Protein AF-A0A958K504-F1 (afdb_monomer_lite)

pLDDT: mean 79.76, std 13.97, range [41.78, 95.88]

Secondary structure (DSSP, 8-state):
-HHHHHHHHHHHHHHHHHHHHHHHHHHHHHHHHHHHHHHHHHHHHHHHHHHHHHHHHHHHHHHHHHHHHHHHHHTT-HHHHHHHHHTTTT-HHHHHHHHHHHHHH-GGGGG-HHHHHHHHHHHHHHHHHHHHHHHHHHHHHHHHHHHHSTTHHHHHHHHHHTTTS------HHHHHHHHHHHHHHHT--

Sequence (189 aa):
MELLLLAFGIVAFLSANCGLIYFSLLPLFYFLLVYFSILRLKHRIFGIHADIEVLYQQRRDAVSSSLKMLKKYLDHEHEVFSKLASLKSSSGSEFLAIIATVKDSYPELDSEGLLIETLNLLKKIELRLAASRRNLLAYRSRYLSRTSLFPNNLVVTICRALPLIPDIALSSQTLSQIQDSISARNEQE

Radius of gyration: 29.07 Å; chains: 1; bounding box: 52×38×101 Å

Foldseek 3Di:
DVVVVVVVVVVVVCVVCVVVVCVVVVVVVVLVVLVVVLVVLVVVLVVLVVVLVVLLVLLLVLLVVLLVVVCVVCVVPVPLSVVSVVCSNPDLPVNLVSVVVVCVVPVVCVVPPVSVVSNVVNVVSVVVSVVSVVVSVVSVVVSCVSCVDPPNVVSVVVCVVPCVDPPPCPPPDVVCVVVVVVVVVVVVD

Structure (mmCIF, N/CA/C/O backbone):
data_AF-A0A958K504-F1
#
_entry.id   AF-A0A958K504-F1
#
loop_
_atom_site.group_PDB
_atom_site.id
_atom_site.type_symbol
_atom_site.label_atom_id
_atom_site.label_alt_id
_atom_site.label_comp_id
_atom_site.label_asym_id
_atom_site.label_entity_id
_atom_site.label_seq_id
_atom_site.pdbx_PDB_ins_code
_atom_site.Cartn_x
_atom_site.Cartn_y
_atom_site.Cartn_z
_atom_site.occupancy
_atom_site.B_iso_or_equiv
_atom_site.auth_seq_id
_atom_site.auth_comp_id
_atom_site.auth_asym_id
_atom_site.auth_atom_id
_atom_site.pdbx_PDB_model_num
ATOM 1 N N . MET A 1 1 ? 18.291 17.823 -66.710 1.00 74.56 1 MET A N 1
ATOM 2 C CA . MET A 1 1 ? 19.221 16.673 -66.637 1.00 74.56 1 MET A CA 1
ATOM 3 C C . MET A 1 1 ? 20.019 16.685 -65.337 1.00 74.56 1 MET A C 1
ATOM 5 O O . MET A 1 1 ? 19.905 15.724 -64.591 1.00 74.56 1 MET A O 1
ATOM 9 N N . GLU A 1 2 ? 20.726 17.766 -64.989 1.00 80.69 2 GLU A N 1
ATOM 10 C CA . GLU A 1 2 ? 21.544 17.821 -63.755 1.00 80.69 2 GLU A CA 1
ATOM 11 C C . GLU A 1 2 ? 20.755 17.666 -62.444 1.00 80.69 2 GLU A C 1
ATOM 13 O O . GLU A 1 2 ? 21.177 16.938 -61.550 1.00 80.69 2 GLU A O 1
ATOM 18 N N . LEU A 1 3 ? 19.557 18.255 -62.355 1.00 80.00 3 LEU A N 1
ATOM 19 C CA . LEU A 1 3 ? 18.696 18.132 -61.170 1.00 80.00 3 LEU A CA 1
ATOM 20 C C . LEU A 1 3 ? 18.223 16.682 -60.921 1.00 80.00 3 LEU A C 1
ATOM 22 O O . LEU A 1 3 ? 18.030 16.267 -59.783 1.00 80.00 3 LEU A O 1
ATOM 26 N N . LEU A 1 4 ? 18.079 15.899 -61.996 1.00 80.19 4 LEU A N 1
ATOM 27 C CA . LEU A 1 4 ? 17.661 14.494 -61.960 1.00 80.19 4 LEU A CA 1
ATOM 28 C C . LEU A 1 4 ? 18.819 13.578 -61.526 1.00 80.19 4 LEU A C 1
ATOM 30 O O . LEU A 1 4 ? 18.609 12.639 -60.761 1.00 80.19 4 LEU A O 1
ATOM 34 N N . LEU A 1 5 ? 20.047 13.893 -61.955 1.00 79.25 5 LEU A N 1
ATOM 35 C CA . LEU A 1 5 ? 21.260 13.190 -61.524 1.00 79.25 5 LEU A CA 1
ATOM 36 C C . LEU A 1 5 ? 21.572 13.439 -60.042 1.00 79.25 5 LEU A C 1
ATOM 38 O O . LEU A 1 5 ? 21.901 12.493 -59.327 1.00 79.25 5 LEU A O 1
ATOM 42 N N . LEU A 1 6 ? 21.393 14.673 -59.557 1.00 82.12 6 LEU A N 1
ATOM 43 C CA . LEU A 1 6 ? 21.513 14.982 -58.128 1.00 82.12 6 LEU A CA 1
ATOM 44 C C . LEU A 1 6 ? 20.475 14.223 -57.291 1.00 82.12 6 LEU A C 1
ATOM 46 O O . LEU A 1 6 ? 20.826 13.635 -56.269 1.00 82.12 6 LEU A O 1
ATOM 50 N N . ALA A 1 7 ? 19.218 14.177 -57.742 1.00 80.19 7 ALA A N 1
ATOM 51 C CA . ALA A 1 7 ? 18.165 13.435 -57.053 1.00 80.19 7 ALA A CA 1
ATOM 52 C C . ALA A 1 7 ? 18.470 11.926 -56.975 1.00 80.19 7 ALA A C 1
ATOM 54 O O . ALA A 1 7 ? 18.325 11.325 -55.911 1.00 80.19 7 ALA A O 1
ATOM 55 N N . PHE A 1 8 ? 18.956 11.321 -58.064 1.00 85.06 8 PHE A N 1
ATOM 56 C CA . PHE A 1 8 ? 19.342 9.907 -58.084 1.00 85.06 8 PHE A CA 1
ATOM 57 C C . PHE A 1 8 ? 20.535 9.617 -57.159 1.00 85.06 8 PHE A C 1
ATOM 59 O O . PHE A 1 8 ? 20.521 8.629 -56.424 1.00 85.06 8 PHE A O 1
ATOM 66 N N . GLY A 1 9 ? 21.529 10.512 -57.127 1.00 80.31 9 GLY A N 1
ATOM 67 C CA . GLY A 1 9 ? 22.678 10.412 -56.223 1.00 80.31 9 GLY A CA 1
ATOM 68 C C . GLY A 1 9 ? 22.290 10.466 -54.742 1.00 80.31 9 GLY A C 1
ATOM 69 O O . GLY A 1 9 ? 22.780 9.662 -53.951 1.00 80.31 9 GLY A O 1
ATOM 70 N N . ILE A 1 10 ? 21.360 11.352 -54.365 1.00 80.25 10 ILE A N 1
ATOM 71 C CA . ILE A 1 10 ? 20.857 11.464 -52.984 1.00 80.25 10 ILE A CA 1
ATOM 72 C C . ILE A 1 10 ? 20.071 10.211 -52.581 1.00 80.25 10 ILE A C 1
ATOM 74 O O . ILE A 1 10 ? 20.259 9.701 -51.479 1.00 80.25 10 ILE A O 1
ATOM 78 N N . VAL A 1 11 ? 19.222 9.682 -53.469 1.00 80.94 11 VAL A N 1
ATOM 79 C CA . VAL A 1 11 ? 18.445 8.456 -53.208 1.00 80.94 11 VAL A CA 1
ATOM 80 C C . VAL A 1 11 ? 19.362 7.240 -53.054 1.00 80.94 11 VAL A C 1
ATOM 82 O O . VAL A 1 11 ? 19.200 6.470 -52.105 1.00 80.94 11 VAL A O 1
ATOM 85 N N . ALA A 1 12 ? 20.366 7.095 -53.923 1.00 77.25 12 ALA A N 1
ATOM 86 C CA . ALA A 1 12 ? 21.360 6.029 -53.820 1.00 77.25 12 ALA A CA 1
ATOM 87 C C . ALA A 1 12 ? 22.154 6.128 -52.506 1.00 77.25 12 ALA A C 1
ATOM 89 O O . ALA A 1 12 ? 22.299 5.132 -51.795 1.00 77.25 12 ALA A O 1
ATOM 90 N N . PHE A 1 13 ? 22.577 7.337 -52.124 1.00 75.56 13 PHE A N 1
ATOM 91 C CA . PHE A 1 13 ? 23.293 7.584 -50.873 1.00 75.56 13 PHE A CA 1
ATOM 92 C C . PHE A 1 13 ? 22.434 7.330 -49.625 1.00 75.56 13 PHE A C 1
ATOM 94 O O . PHE A 1 13 ? 22.923 6.737 -48.661 1.00 75.56 13 PHE A O 1
ATOM 101 N N . LEU A 1 14 ? 21.152 7.719 -49.631 1.00 71.62 14 LEU A N 1
ATOM 102 C CA . LEU A 1 14 ? 20.229 7.388 -48.542 1.00 71.62 14 LEU A CA 1
ATOM 103 C C . LEU A 1 14 ? 20.075 5.871 -48.413 1.00 71.62 14 LEU A C 1
ATOM 105 O O . LEU A 1 14 ? 20.271 5.342 -47.323 1.00 71.62 14 LEU A O 1
ATOM 109 N N . SER A 1 15 ? 19.796 5.170 -49.518 1.00 77.44 15 SER A N 1
ATOM 110 C CA . SER A 1 15 ? 19.574 3.717 -49.514 1.00 77.44 15 SER A CA 1
ATOM 111 C C . SER A 1 15 ? 20.792 2.919 -49.029 1.00 77.44 15 SER A C 1
ATOM 113 O O . SER A 1 15 ? 20.632 1.949 -48.290 1.00 77.44 15 SER A O 1
ATOM 115 N N . ALA A 1 16 ? 22.008 3.371 -49.358 1.00 80.62 16 ALA A N 1
ATOM 116 C CA . ALA A 1 16 ? 23.255 2.749 -48.915 1.00 80.62 16 ALA A CA 1
ATOM 117 C C . ALA A 1 16 ? 23.495 2.906 -47.401 1.00 80.62 16 ALA A C 1
ATOM 119 O O . ALA A 1 16 ? 24.060 2.017 -46.766 1.00 80.62 16 ALA A O 1
ATOM 120 N N . ASN A 1 17 ? 23.036 4.013 -46.807 1.00 82.88 17 ASN A N 1
ATOM 121 C CA . ASN A 1 17 ? 23.240 4.326 -45.390 1.00 82.88 17 ASN A CA 1
ATOM 122 C C . ASN A 1 17 ? 22.037 3.985 -44.494 1.00 82.88 17 ASN A C 1
ATOM 124 O O . ASN A 1 17 ? 22.162 4.022 -43.267 1.00 82.88 17 ASN A O 1
ATOM 128 N N . CYS A 1 18 ? 20.891 3.601 -45.068 1.00 83.19 18 CYS A N 1
ATOM 129 C CA . CYS A 1 18 ? 19.702 3.172 -44.323 1.00 83.19 18 CYS A CA 1
ATOM 130 C C . CYS A 1 18 ? 20.017 2.078 -43.287 1.00 83.19 18 CYS A C 1
ATOM 132 O O . CYS A 1 18 ? 19.466 2.106 -42.187 1.00 83.19 18 CYS A O 1
ATOM 134 N N . GLY A 1 19 ? 20.939 1.159 -43.599 1.00 82.19 19 GLY A N 1
ATOM 135 C CA . GLY A 1 19 ? 21.370 0.105 -42.676 1.00 82.19 19 GLY A CA 1
ATOM 136 C C . GLY A 1 19 ? 22.073 0.634 -41.418 1.00 82.19 19 GLY A C 1
ATOM 137 O O . GLY A 1 19 ? 21.761 0.194 -40.314 1.00 82.19 19 GLY A O 1
ATOM 138 N N . LEU A 1 20 ? 22.967 1.622 -41.559 1.00 83.69 20 LEU A N 1
ATOM 139 C CA . LEU A 1 20 ? 23.685 2.237 -40.432 1.00 83.69 20 LEU A CA 1
ATOM 140 C C . LEU A 1 20 ? 22.758 3.086 -39.559 1.00 83.69 20 LEU A C 1
ATOM 142 O O . LEU A 1 20 ? 22.843 3.044 -38.331 1.00 83.69 20 LEU A O 1
ATOM 146 N N . ILE A 1 21 ? 21.840 3.820 -40.192 1.00 84.50 21 ILE A N 1
ATOM 147 C CA . ILE A 1 21 ? 20.827 4.610 -39.487 1.00 84.50 21 ILE A CA 1
ATOM 148 C C . ILE A 1 21 ? 19.955 3.679 -38.642 1.00 84.50 21 ILE A C 1
ATOM 150 O O . ILE A 1 21 ? 19.784 3.920 -37.450 1.00 84.50 21 ILE A O 1
ATOM 154 N N . TYR A 1 22 ? 19.468 2.577 -39.219 1.00 86.25 22 TYR A N 1
ATOM 155 C CA . TYR A 1 22 ? 18.653 1.599 -38.500 1.00 86.25 22 TYR A CA 1
ATOM 156 C C . TYR A 1 22 ? 19.416 0.939 -37.342 1.00 86.25 22 TYR A C 1
ATOM 158 O O . TYR A 1 22 ? 18.880 0.827 -36.239 1.00 86.25 22 TYR A O 1
ATOM 166 N N . PHE A 1 23 ? 20.683 0.573 -37.557 1.00 88.31 23 PHE A N 1
ATOM 167 C CA . PHE A 1 23 ? 21.535 -0.034 -36.531 1.00 88.31 23 PHE A CA 1
ATOM 168 C C . PHE A 1 23 ? 21.744 0.876 -35.308 1.00 88.31 23 PHE A C 1
ATOM 170 O O . PHE A 1 23 ? 21.781 0.388 -34.182 1.00 88.31 23 PHE A O 1
ATOM 177 N N . SER A 1 24 ? 21.826 2.195 -35.512 1.00 85.94 24 SER A N 1
ATOM 178 C CA . SER A 1 24 ? 21.955 3.181 -34.429 1.00 85.94 24 SER A CA 1
ATOM 179 C C . SER A 1 24 ? 20.613 3.528 -33.764 1.00 85.94 24 SER A C 1
ATOM 181 O O . SER A 1 24 ? 20.524 3.645 -32.540 1.00 85.94 24 SER A O 1
ATOM 183 N N . LEU A 1 25 ? 19.535 3.653 -34.545 1.00 89.06 25 LEU A N 1
ATOM 184 C CA . LEU A 1 25 ? 18.228 4.087 -34.035 1.00 89.06 25 LEU A CA 1
ATOM 185 C C . LEU A 1 25 ? 17.502 2.990 -33.242 1.00 89.06 25 LEU A C 1
ATOM 187 O O . LEU A 1 25 ? 16.792 3.284 -32.281 1.00 89.06 25 LEU A O 1
ATOM 191 N N . LEU A 1 26 ? 17.687 1.724 -33.623 1.00 89.75 26 LEU A N 1
ATOM 192 C CA . LEU A 1 26 ? 17.040 0.571 -32.998 1.00 89.75 26 LEU A CA 1
ATOM 193 C C . LEU A 1 26 ? 17.353 0.408 -31.494 1.00 89.75 26 LEU A C 1
ATOM 195 O O . LEU A 1 26 ? 16.400 0.290 -30.717 1.00 89.75 26 LEU A O 1
ATOM 199 N N . PRO A 1 27 ? 18.619 0.438 -31.027 1.00 88.88 27 PRO A N 1
ATOM 200 C CA . PRO A 1 27 ? 18.922 0.344 -29.598 1.00 88.88 27 PRO A CA 1
ATOM 201 C C . PRO A 1 27 ? 18.426 1.564 -28.814 1.00 88.88 27 PRO A C 1
ATOM 203 O O . PRO A 1 27 ? 17.953 1.409 -27.688 1.00 88.88 27 PRO A O 1
ATOM 206 N N . LEU A 1 28 ? 18.464 2.762 -29.409 1.00 89.12 28 LEU A N 1
ATOM 207 C CA . LEU A 1 28 ? 17.938 3.978 -28.783 1.00 89.12 28 LEU A CA 1
ATOM 208 C C . LEU A 1 28 ? 16.416 3.895 -28.593 1.00 89.12 28 LEU A C 1
ATOM 210 O O . LEU A 1 28 ? 15.894 4.202 -27.520 1.00 89.12 28 LEU A O 1
ATOM 214 N N . PHE A 1 29 ? 15.700 3.427 -29.616 1.00 91.75 29 PHE A N 1
ATOM 215 C CA . PHE A 1 29 ? 14.259 3.214 -29.543 1.00 91.75 29 PHE A CA 1
ATOM 216 C C . PHE A 1 29 ? 13.900 2.138 -28.508 1.00 91.75 29 PHE A C 1
ATOM 218 O O . PHE A 1 29 ? 13.009 2.342 -27.682 1.00 91.75 29 PHE A O 1
ATOM 225 N N . TYR A 1 30 ? 14.641 1.025 -28.486 1.00 90.19 30 TYR A N 1
ATOM 226 C CA . TYR A 1 30 ? 14.488 -0.019 -27.472 1.00 90.19 30 TYR A CA 1
ATOM 227 C C . TYR A 1 30 ? 14.677 0.527 -26.047 1.00 90.19 30 TYR A C 1
ATOM 229 O O . TYR A 1 30 ? 13.852 0.272 -25.164 1.00 90.19 30 TYR A O 1
ATOM 237 N N . PHE A 1 31 ? 15.727 1.324 -25.830 1.00 89.44 31 PHE A N 1
ATOM 238 C CA . PHE A 1 31 ? 16.024 1.954 -24.545 1.00 89.44 31 PHE A CA 1
ATOM 239 C C . PHE A 1 31 ? 14.857 2.820 -24.052 1.00 89.44 31 PHE A C 1
ATOM 241 O O . PHE A 1 31 ? 14.420 2.669 -22.909 1.00 89.44 31 PHE A O 1
ATOM 248 N N . LEU A 1 32 ? 14.292 3.666 -24.923 1.00 89.56 32 LEU A N 1
ATOM 249 C CA . LEU A 1 32 ? 13.134 4.503 -24.593 1.00 89.56 32 LEU A CA 1
ATOM 250 C C . LEU A 1 32 ? 11.923 3.660 -24.173 1.00 89.56 32 LEU A C 1
ATOM 252 O O . LEU A 1 32 ? 11.301 3.941 -23.146 1.00 89.56 32 LEU A O 1
ATOM 256 N N . LEU A 1 33 ? 11.603 2.594 -24.915 1.00 90.50 33 LEU A N 1
ATOM 257 C CA . LEU A 1 33 ? 10.472 1.718 -24.591 1.00 90.50 33 LEU A CA 1
ATOM 258 C C . LEU A 1 33 ? 10.610 1.074 -23.205 1.00 90.50 33 LEU A C 1
ATOM 260 O O . LEU A 1 33 ? 9.646 1.039 -22.428 1.00 90.50 33 LEU A O 1
ATOM 264 N N . VAL A 1 34 ? 11.804 0.575 -22.880 1.00 88.69 34 VAL A N 1
ATOM 265 C CA . VAL A 1 34 ? 12.089 -0.034 -21.576 1.00 88.69 34 VAL A CA 1
ATOM 266 C C . VAL A 1 34 ? 12.036 1.016 -20.467 1.00 88.69 34 VAL A C 1
ATOM 268 O O . VAL A 1 34 ? 11.367 0.781 -19.457 1.00 88.69 34 VAL A O 1
ATOM 271 N N . TYR A 1 35 ? 12.635 2.191 -20.678 1.00 86.94 35 TYR A N 1
ATOM 272 C CA . TYR A 1 35 ? 12.604 3.307 -19.731 1.00 86.94 35 TYR A CA 1
ATOM 273 C C . TYR A 1 35 ? 11.169 3.722 -19.382 1.00 86.94 35 TYR A C 1
ATOM 275 O O . TYR A 1 35 ? 10.774 3.683 -18.213 1.00 86.94 35 TYR A O 1
ATOM 283 N N . PHE A 1 36 ? 10.338 4.017 -20.389 1.00 88.75 36 PHE A N 1
ATOM 284 C CA . PHE A 1 36 ? 8.932 4.371 -20.171 1.00 88.75 36 PHE A CA 1
ATOM 285 C C . PHE A 1 36 ? 8.141 3.235 -19.518 1.00 88.75 36 PHE A C 1
ATOM 287 O O . PHE A 1 36 ? 7.210 3.475 -18.746 1.00 88.75 36 PHE A O 1
ATOM 294 N N . SER A 1 37 ? 8.477 1.976 -19.806 1.00 89.00 37 SER A N 1
ATOM 295 C CA . SER A 1 37 ? 7.836 0.847 -19.139 1.00 89.00 37 SER A CA 1
ATOM 296 C C . SER A 1 37 ? 8.168 0.793 -17.648 1.00 89.00 37 SER A C 1
ATOM 298 O O . SER A 1 37 ? 7.259 0.603 -16.843 1.00 89.00 37 SER A O 1
ATOM 300 N N . ILE A 1 38 ? 9.437 0.951 -17.271 1.00 86.50 38 ILE A N 1
ATOM 301 C CA . ILE A 1 38 ? 9.876 0.922 -15.868 1.00 86.50 38 ILE A CA 1
ATOM 302 C C . ILE A 1 38 ? 9.291 2.118 -15.110 1.00 86.50 38 ILE A C 1
ATOM 304 O O . ILE A 1 38 ? 8.768 1.951 -14.005 1.00 86.50 38 ILE A O 1
ATOM 308 N N . LEU A 1 39 ? 9.290 3.302 -15.731 1.00 87.19 39 LEU A N 1
ATOM 309 C CA . LEU A 1 39 ? 8.721 4.520 -15.157 1.00 87.19 39 LEU A CA 1
ATOM 310 C C . LEU A 1 39 ? 7.227 4.363 -14.829 1.00 87.19 39 LEU A C 1
ATOM 312 O O . LEU A 1 39 ? 6.789 4.751 -13.746 1.00 87.19 39 LEU A O 1
ATOM 316 N N . ARG A 1 40 ? 6.452 3.719 -15.712 1.00 88.12 40 ARG A N 1
ATOM 317 C CA . ARG A 1 40 ? 5.029 3.418 -15.468 1.00 88.12 40 ARG A CA 1
ATOM 318 C C . ARG A 1 40 ? 4.815 2.496 -14.267 1.00 88.12 40 ARG A C 1
ATOM 320 O O . ARG A 1 40 ? 3.914 2.742 -13.467 1.00 88.12 40 ARG A O 1
ATOM 327 N N . LEU A 1 41 ? 5.628 1.444 -14.126 1.00 86.88 41 LEU A N 1
ATOM 328 C CA . LEU A 1 41 ? 5.540 0.530 -12.978 1.00 86.88 41 LEU A CA 1
ATOM 329 C C . LEU A 1 41 ? 5.861 1.260 -11.672 1.00 86.88 41 LEU A C 1
ATOM 331 O O . LEU A 1 41 ? 5.142 1.118 -10.686 1.00 86.88 41 LEU A O 1
ATOM 335 N N . LYS A 1 42 ? 6.904 2.085 -11.694 1.00 85.31 42 LYS A N 1
ATOM 336 C CA . LYS A 1 42 ? 7.329 2.907 -10.565 1.00 85.31 42 LYS A CA 1
ATOM 337 C C . LYS A 1 42 ? 6.255 3.893 -10.111 1.00 85.31 42 LYS A C 1
ATOM 339 O O . LYS A 1 42 ? 5.934 3.937 -8.927 1.00 85.31 42 LYS A O 1
ATOM 344 N N . HIS A 1 43 ? 5.667 4.640 -11.042 1.00 85.12 43 HIS A N 1
ATOM 345 C CA . HIS A 1 43 ? 4.587 5.571 -10.722 1.00 85.12 43 HIS A CA 1
ATOM 346 C C . HIS A 1 43 ? 3.388 4.848 -10.094 1.00 85.12 43 HIS A C 1
ATOM 348 O O . HIS A 1 43 ? 2.801 5.320 -9.125 1.00 85.12 43 HIS A O 1
ATOM 354 N N . ARG A 1 44 ? 3.070 3.646 -10.585 1.00 87.06 44 ARG A N 1
ATOM 355 C CA . ARG A 1 44 ? 1.991 2.835 -10.025 1.00 87.06 44 ARG A CA 1
ATOM 356 C C . ARG A 1 44 ? 2.275 2.343 -8.605 1.00 87.06 44 ARG A C 1
ATOM 358 O O . ARG A 1 44 ? 1.368 2.356 -7.783 1.00 87.06 44 ARG A O 1
ATOM 365 N N . ILE A 1 45 ? 3.510 1.936 -8.309 1.00 83.94 45 ILE A N 1
ATOM 366 C CA . ILE A 1 45 ? 3.924 1.571 -6.944 1.00 83.94 45 ILE A CA 1
ATOM 367 C C . ILE A 1 45 ? 3.760 2.766 -5.997 1.00 83.94 45 ILE A C 1
ATOM 369 O O . ILE A 1 45 ? 3.233 2.597 -4.901 1.00 83.94 45 ILE A O 1
ATOM 373 N N . PHE A 1 46 ? 4.154 3.966 -6.433 1.00 82.56 46 PHE A N 1
ATOM 374 C CA . PHE A 1 46 ? 3.985 5.191 -5.648 1.00 82.56 46 PHE A CA 1
ATOM 375 C C . PHE A 1 46 ? 2.508 5.511 -5.378 1.00 82.56 46 PHE A C 1
ATOM 377 O O . PHE A 1 46 ? 2.147 5.778 -4.236 1.00 82.56 46 PHE A O 1
ATOM 384 N N . GLY A 1 47 ? 1.648 5.405 -6.397 1.00 81.12 47 GLY A N 1
ATOM 385 C CA . GLY A 1 47 ? 0.202 5.589 -6.233 1.00 81.12 47 GLY A CA 1
ATOM 386 C C . GLY A 1 47 ? -0.399 4.629 -5.202 1.00 81.12 47 GLY A C 1
ATOM 387 O O . GLY A 1 47 ? -1.070 5.067 -4.276 1.00 81.12 47 GLY A O 1
ATOM 388 N N . ILE A 1 48 ? -0.063 3.335 -5.282 1.00 82.88 48 ILE A N 1
ATOM 389 C CA . ILE A 1 48 ? -0.543 2.332 -4.313 1.00 82.88 48 ILE A CA 1
ATOM 390 C C . ILE A 1 48 ? -0.031 2.632 -2.895 1.00 82.88 48 ILE A C 1
ATOM 392 O O . ILE A 1 48 ? -0.753 2.425 -1.923 1.00 82.88 48 ILE A O 1
ATOM 396 N N . HIS A 1 49 ? 1.206 3.114 -2.752 1.00 80.94 49 HIS A N 1
ATOM 397 C CA . HIS A 1 49 ? 1.735 3.530 -1.452 1.00 80.94 49 HIS A CA 1
ATOM 398 C C . HIS A 1 49 ? 0.956 4.704 -0.852 1.00 80.94 49 HIS A C 1
ATOM 400 O O . HIS A 1 49 ? 0.646 4.670 0.338 1.00 80.94 49 HIS A O 1
ATOM 406 N N . ALA A 1 50 ? 0.615 5.709 -1.661 1.00 82.12 50 ALA A N 1
ATOM 407 C CA . ALA A 1 50 ? -0.211 6.829 -1.220 1.00 82.12 50 ALA A CA 1
ATOM 408 C C . ALA A 1 50 ? -1.616 6.361 -0.800 1.00 82.12 50 ALA A C 1
ATOM 410 O O . ALA A 1 50 ? -2.100 6.755 0.260 1.00 82.12 50 ALA A O 1
ATOM 411 N N . ASP A 1 51 ? -2.227 5.448 -1.563 1.00 84.12 51 ASP A N 1
ATOM 412 C CA . ASP A 1 51 ? -3.522 4.849 -1.213 1.00 84.12 51 ASP A CA 1
ATOM 413 C C . ASP A 1 51 ? -3.467 4.114 0.138 1.00 84.12 51 ASP A C 1
ATOM 415 O O . ASP A 1 51 ? -4.392 4.205 0.947 1.00 84.12 51 ASP A O 1
ATOM 419 N N . ILE A 1 52 ? -2.374 3.391 0.409 1.00 83.75 52 ILE A N 1
ATOM 420 C CA . ILE A 1 52 ? -2.158 2.698 1.687 1.00 83.75 52 ILE A CA 1
ATOM 421 C C . ILE A 1 52 ? -2.074 3.693 2.854 1.00 83.75 52 ILE A C 1
ATOM 423 O O . ILE A 1 52 ? -2.645 3.417 3.909 1.00 83.75 52 ILE A O 1
ATOM 427 N N . GLU A 1 53 ? -1.417 4.844 2.683 1.00 85.94 53 GLU A N 1
ATOM 428 C CA . GLU A 1 53 ? -1.335 5.854 3.748 1.00 85.94 53 GLU A CA 1
ATOM 429 C C . GLU A 1 53 ? -2.711 6.439 4.083 1.00 85.94 53 GLU A C 1
ATOM 431 O O . GLU A 1 53 ? -3.077 6.544 5.256 1.00 85.94 53 GLU A O 1
ATOM 436 N N . VAL A 1 54 ? -3.526 6.720 3.063 1.00 88.06 54 VAL A N 1
ATOM 437 C CA . VAL A 1 54 ? -4.914 7.162 3.261 1.00 88.06 54 VAL A CA 1
ATOM 438 C C . VAL A 1 54 ? -5.718 6.108 4.031 1.00 88.06 54 VAL A C 1
ATOM 440 O O . VAL A 1 54 ? -6.449 6.449 4.961 1.00 88.06 54 VAL A O 1
ATOM 443 N N . LEU A 1 55 ? -5.556 4.820 3.705 1.00 89.56 55 LEU A N 1
ATOM 444 C CA . LEU A 1 55 ? -6.218 3.730 4.430 1.00 89.56 55 LEU A CA 1
ATOM 445 C C . LEU A 1 55 ? -5.759 3.639 5.892 1.00 89.56 55 LEU A C 1
ATOM 447 O O . LEU A 1 55 ? -6.589 3.404 6.771 1.00 89.56 55 LEU A O 1
ATOM 451 N N . TYR A 1 56 ? -4.472 3.853 6.185 1.00 89.06 56 TYR A N 1
ATOM 452 C CA . TYR A 1 56 ? -3.999 3.910 7.570 1.00 89.06 56 TYR A CA 1
ATOM 453 C C . TYR A 1 56 ? -4.594 5.088 8.336 1.00 89.06 56 TYR A C 1
ATOM 455 O O . TYR A 1 56 ? -4.955 4.923 9.502 1.00 89.06 56 TYR A O 1
ATOM 463 N N . GLN A 1 57 ? -4.734 6.253 7.703 1.00 90.75 57 GLN A N 1
ATOM 464 C CA . GLN A 1 57 ? -5.390 7.402 8.319 1.00 90.75 57 GLN A CA 1
ATOM 465 C C . GLN A 1 57 ? -6.860 7.104 8.634 1.00 90.75 57 GLN A C 1
ATOM 467 O O . GLN A 1 57 ? -7.266 7.209 9.789 1.00 90.75 57 GLN A O 1
ATOM 472 N N . GLN A 1 58 ? -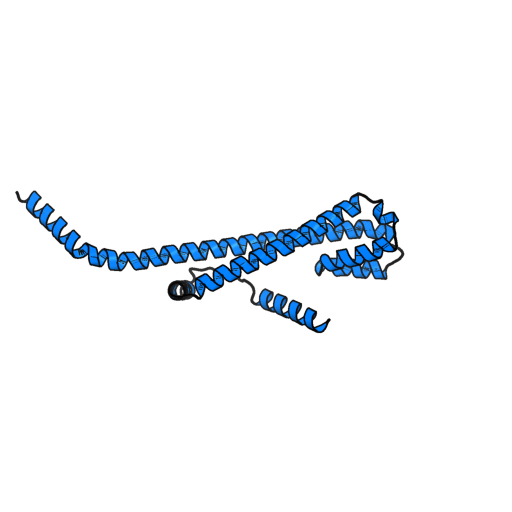7.616 6.599 7.655 1.00 92.38 58 GLN A N 1
ATOM 473 C CA . GLN A 1 58 ? -9.014 6.195 7.843 1.00 92.38 58 GLN A CA 1
ATOM 474 C C . GLN A 1 58 ? -9.173 5.132 8.937 1.00 92.38 58 GLN A C 1
ATOM 476 O O . GLN A 1 58 ? -10.117 5.186 9.724 1.00 92.38 58 GLN A O 1
ATOM 481 N N . ARG A 1 59 ? -8.234 4.180 9.028 1.00 93.00 59 ARG A N 1
ATOM 482 C CA . ARG A 1 59 ? -8.203 3.175 10.097 1.00 93.00 59 ARG A CA 1
ATOM 483 C C . ARG A 1 59 ? -8.058 3.824 11.472 1.00 93.00 59 ARG A C 1
ATOM 485 O O . ARG A 1 59 ? -8.822 3.495 12.375 1.00 93.00 59 ARG A O 1
ATOM 492 N N . ARG A 1 60 ? -7.093 4.737 11.639 1.00 91.38 60 ARG A N 1
ATOM 493 C CA . ARG A 1 60 ? -6.865 5.450 12.911 1.00 91.38 60 ARG A CA 1
ATOM 494 C C . ARG A 1 60 ? -8.115 6.222 13.344 1.00 91.38 60 ARG A C 1
ATOM 496 O O . ARG A 1 60 ? -8.466 6.191 14.524 1.00 91.38 60 ARG A O 1
ATOM 503 N N . ASP A 1 61 ? -8.810 6.845 12.396 1.00 92.25 61 ASP A N 1
ATOM 504 C CA . ASP A 1 61 ? -10.036 7.607 12.650 1.00 92.25 61 ASP A CA 1
ATO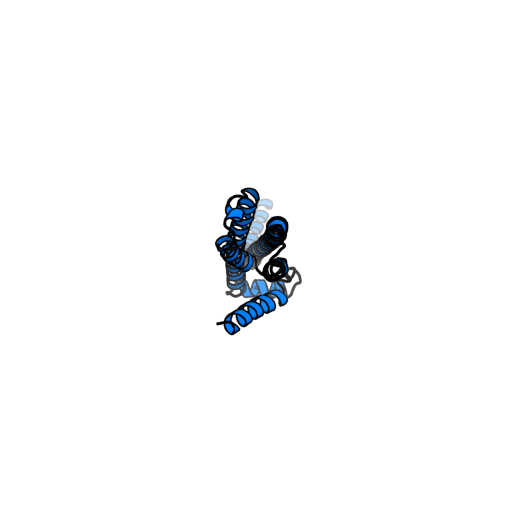M 505 C C . ASP A 1 61 ? -11.219 6.692 13.025 1.00 92.25 61 ASP A C 1
ATOM 507 O O . ASP A 1 61 ? -11.935 6.955 13.999 1.00 92.25 61 ASP A O 1
ATOM 511 N N . ALA A 1 62 ? -11.390 5.568 12.320 1.00 91.81 62 ALA A N 1
ATOM 512 C CA . ALA A 1 62 ? -12.413 4.561 12.614 1.00 91.81 62 ALA A CA 1
ATOM 513 C C . ALA A 1 62 ? -12.195 3.881 13.981 1.00 91.81 62 ALA A C 1
ATOM 515 O O . ALA A 1 62 ? -13.139 3.685 14.748 1.00 91.81 62 ALA A O 1
ATOM 516 N N . VAL A 1 63 ? -10.944 3.573 14.337 1.00 91.62 63 VAL A N 1
ATOM 517 C CA . VAL A 1 63 ? -10.605 3.043 15.667 1.00 91.62 63 VAL A CA 1
ATOM 518 C C . VAL A 1 63 ? -10.859 4.099 16.741 1.00 91.62 63 VAL A C 1
ATOM 520 O O . VAL A 1 63 ? -11.479 3.811 17.762 1.00 91.62 63 VAL A O 1
ATOM 523 N N . SER A 1 64 ? -10.449 5.350 16.509 1.00 90.81 64 SER A N 1
ATOM 524 C CA . SER A 1 64 ? -10.653 6.417 17.491 1.00 90.81 64 SER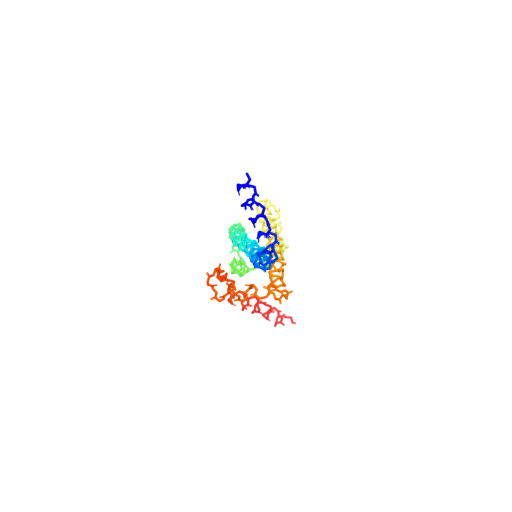 A CA 1
ATOM 525 C C . SER A 1 64 ? -12.126 6.753 17.723 1.00 90.81 64 SER A C 1
ATOM 527 O O . SER A 1 64 ? -12.470 7.149 18.835 1.00 90.81 64 SER A O 1
ATOM 529 N N . SER A 1 65 ? -12.978 6.658 16.702 1.00 91.44 65 SER A N 1
ATOM 530 C CA . SER A 1 65 ? -14.428 6.846 16.847 1.00 91.44 65 SER A CA 1
ATOM 531 C C . SER A 1 65 ? -15.069 5.676 17.593 1.00 91.44 65 SER A C 1
ATOM 533 O O . SER A 1 65 ? -15.822 5.910 18.534 1.00 91.44 65 SER A O 1
ATOM 535 N N . SER A 1 66 ? -14.682 4.439 17.267 1.00 89.88 66 SER A N 1
ATOM 536 C CA . SER A 1 66 ? -15.139 3.232 17.974 1.00 89.88 66 SER A CA 1
ATOM 537 C C . SER A 1 66 ? -14.758 3.257 19.461 1.00 89.88 66 SER A C 1
ATOM 539 O O . SER A 1 66 ? -15.599 2.998 20.314 1.00 89.88 66 SER A O 1
ATOM 541 N N . LEU A 1 67 ? -13.532 3.677 19.800 1.00 90.38 67 LEU A N 1
ATOM 542 C CA . LEU A 1 67 ? -13.082 3.831 21.191 1.00 90.38 67 LEU A CA 1
ATOM 543 C C . LEU A 1 67 ? -13.898 4.861 21.985 1.00 90.38 67 LEU A C 1
ATOM 545 O O . LEU A 1 67 ? -14.166 4.650 23.163 1.00 90.38 67 LEU A O 1
ATOM 549 N N . LYS A 1 68 ? -14.300 5.978 21.363 1.00 88.94 68 LYS A N 1
ATOM 550 C CA . LYS A 1 68 ? -15.134 6.992 22.035 1.00 88.94 68 LYS A CA 1
ATOM 551 C C . LYS A 1 68 ? -16.504 6.434 22.418 1.00 88.94 68 LYS A C 1
ATOM 553 O O . LYS A 1 68 ? -16.995 6.769 23.489 1.00 88.94 68 LYS A O 1
ATOM 558 N N . MET A 1 69 ? -17.089 5.596 21.562 1.00 88.06 69 MET A N 1
ATOM 559 C CA . MET A 1 69 ? -18.366 4.930 21.835 1.00 88.06 69 MET A CA 1
ATOM 560 C C . MET A 1 69 ? -18.208 3.850 22.905 1.00 88.06 69 MET A C 1
ATOM 562 O O . MET A 1 69 ? -18.948 3.851 23.883 1.00 88.06 69 MET A O 1
ATOM 566 N N . LEU A 1 70 ? -17.180 3.002 22.784 1.00 87.38 70 LEU A N 1
ATOM 567 C CA . LEU A 1 70 ? -16.893 1.945 23.758 1.00 87.38 70 LEU A CA 1
ATOM 568 C C . LEU A 1 70 ? -16.634 2.481 25.164 1.00 87.38 70 LEU A C 1
ATOM 570 O O . LEU A 1 70 ? -17.014 1.828 26.129 1.00 87.38 70 LEU A O 1
ATOM 574 N N . LYS A 1 71 ? -16.020 3.664 25.291 1.00 87.25 71 LYS A N 1
ATOM 575 C CA . LYS A 1 71 ? -15.730 4.272 26.593 1.00 87.25 71 LYS A CA 1
ATOM 576 C C . LYS A 1 71 ? -16.972 4.332 27.490 1.00 87.25 71 LYS A C 1
ATOM 578 O O . LYS A 1 71 ? -16.891 3.936 28.638 1.00 87.25 71 LYS A O 1
ATOM 583 N N . LYS A 1 72 ? -18.130 4.706 26.935 1.00 82.75 72 LYS A N 1
ATOM 584 C CA . LYS A 1 72 ? -19.404 4.809 27.667 1.00 82.75 72 LYS A CA 1
ATOM 585 C C . LYS A 1 72 ? -19.841 3.495 28.339 1.00 82.75 72 LYS A C 1
ATOM 587 O O . LYS A 1 72 ? -20.560 3.541 29.329 1.00 82.75 72 LYS A O 1
ATOM 592 N N . TYR A 1 73 ? -19.442 2.347 27.792 1.00 82.12 73 TYR A N 1
ATOM 593 C CA . TYR A 1 73 ? -19.824 1.020 28.295 1.00 82.12 73 TYR A CA 1
ATOM 594 C C . TYR A 1 73 ? -18.696 0.354 29.083 1.00 82.12 73 TYR A C 1
ATOM 596 O O . TYR A 1 73 ? -18.948 -0.370 30.038 1.00 82.12 73 TYR A O 1
ATOM 604 N N . LEU A 1 74 ? -17.445 0.636 28.715 1.00 82.62 74 LEU A N 1
ATOM 605 C CA . LEU A 1 74 ? -16.247 0.056 29.323 1.00 82.62 74 LEU A CA 1
ATOM 606 C C . LEU A 1 74 ? -15.620 0.946 30.405 1.00 82.62 74 LEU A C 1
ATOM 608 O O . LEU A 1 74 ? -14.479 0.710 30.796 1.00 82.62 74 LEU A O 1
ATOM 612 N N . ASP A 1 75 ? -16.336 1.954 30.911 1.00 76.31 75 ASP A N 1
ATOM 613 C CA . ASP A 1 75 ? -15.839 2.836 31.978 1.00 76.31 75 ASP A CA 1
ATOM 614 C C . ASP A 1 75 ? -15.476 2.053 33.261 1.00 76.31 75 ASP A C 1
ATOM 616 O O . ASP A 1 75 ? -14.613 2.479 34.026 1.00 76.31 75 ASP A O 1
ATOM 620 N N . HIS A 1 76 ? -16.075 0.877 33.480 1.00 78.12 76 HIS A N 1
ATOM 621 C CA . HIS A 1 76 ? -15.759 -0.011 34.606 1.00 78.12 76 HIS A CA 1
ATOM 622 C C . HIS A 1 76 ? -14.669 -1.057 34.296 1.00 78.12 76 HIS A C 1
ATOM 624 O O . HIS A 1 76 ? -14.139 -1.665 35.224 1.00 78.12 76 HIS A O 1
ATOM 630 N N . GLU A 1 77 ? -14.267 -1.217 33.029 1.00 82.56 77 GLU A N 1
ATOM 631 C CA . GLU A 1 77 ? -13.240 -2.169 32.575 1.00 82.56 77 GLU A CA 1
ATOM 632 C C . GLU A 1 77 ? -12.000 -1.459 32.014 1.00 82.56 77 GLU A C 1
ATOM 634 O O . GLU A 1 77 ? -11.629 -1.562 30.839 1.00 82.56 77 GLU A O 1
ATOM 639 N N . HIS A 1 78 ? -11.314 -0.731 32.894 1.00 81.88 78 HIS A N 1
ATOM 640 C CA . HIS A 1 78 ? -10.142 0.065 32.533 1.00 81.88 78 HIS A CA 1
ATOM 641 C C . HIS A 1 78 ? -9.014 -0.733 31.863 1.00 81.88 78 HIS A C 1
ATOM 643 O O . HIS A 1 78 ? -8.335 -0.201 30.982 1.00 81.88 78 HIS A O 1
ATOM 649 N N . GLU A 1 79 ? -8.804 -1.990 32.258 1.00 84.50 79 GLU A N 1
ATOM 650 C CA . GLU A 1 79 ? -7.749 -2.839 31.696 1.00 84.50 79 GLU A CA 1
ATOM 651 C C . GLU A 1 79 ? -8.016 -3.170 30.219 1.00 84.50 79 GLU A C 1
ATOM 653 O O . GLU A 1 79 ? -7.152 -2.963 29.360 1.00 84.50 79 GLU A O 1
ATOM 658 N N . VAL A 1 80 ? -9.243 -3.590 29.902 1.00 84.00 80 VAL A N 1
ATOM 659 C CA . VAL A 1 80 ? -9.674 -3.911 28.534 1.00 84.00 80 VAL A CA 1
ATOM 660 C C . VAL A 1 80 ? -9.675 -2.657 27.663 1.00 84.00 80 VAL A C 1
ATOM 662 O O . VAL A 1 80 ? -9.149 -2.672 26.546 1.00 84.00 80 VAL A O 1
ATOM 665 N N . PHE A 1 81 ? -10.187 -1.540 28.186 1.00 87.06 81 PHE A N 1
ATOM 666 C CA . PHE A 1 81 ? -10.182 -0.268 27.469 1.00 87.06 81 PHE A CA 1
ATOM 667 C C . PHE A 1 81 ? -8.758 0.230 27.177 1.00 87.06 81 PHE A C 1
ATOM 669 O O . PHE A 1 81 ? -8.479 0.680 26.066 1.00 87.06 81 PHE A O 1
ATOM 676 N N . SER A 1 82 ? -7.834 0.111 28.136 1.00 85.44 82 SER A N 1
ATOM 677 C CA . SER A 1 82 ? -6.422 0.475 27.955 1.00 85.44 82 SER A CA 1
ATOM 678 C C . SER A 1 82 ? -5.756 -0.370 26.866 1.00 85.44 82 SER A C 1
ATOM 680 O O . SER A 1 82 ? -5.070 0.163 25.987 1.00 85.44 82 SER A O 1
ATOM 682 N N . LYS A 1 83 ? -6.031 -1.682 26.852 1.00 85.31 83 LYS A N 1
ATOM 683 C CA . LYS A 1 83 ? -5.553 -2.595 25.807 1.00 85.31 83 LYS A CA 1
ATOM 684 C C . LYS A 1 83 ? -6.109 -2.231 24.428 1.00 85.31 83 LYS A C 1
ATOM 686 O O . LYS A 1 83 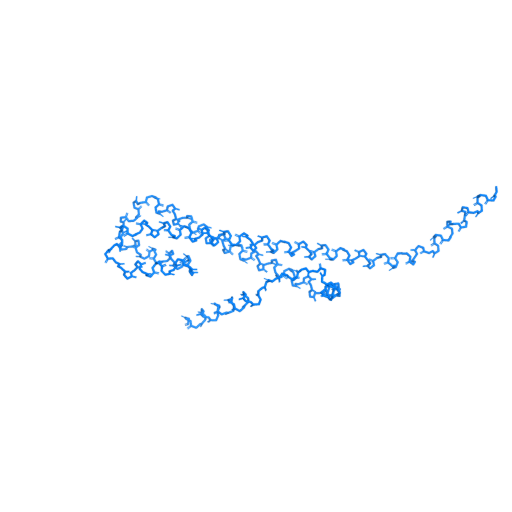? -5.370 -2.222 23.452 1.00 85.31 83 LYS A O 1
ATOM 691 N N . LEU A 1 84 ? -7.385 -1.869 24.326 1.00 85.56 84 LEU A N 1
ATOM 692 C CA . LEU A 1 84 ? -7.971 -1.397 23.065 1.00 85.56 84 LEU A CA 1
ATOM 693 C C . LEU A 1 84 ? -7.398 -0.041 22.627 1.00 85.56 84 LEU A C 1
ATOM 695 O O . LEU A 1 84 ? -7.182 0.192 21.437 1.00 85.56 84 LEU A O 1
ATOM 699 N N . ALA A 1 85 ? -7.124 0.853 23.577 1.00 84.38 85 ALA A N 1
ATOM 700 C CA . ALA A 1 85 ? -6.554 2.165 23.306 1.00 84.38 85 ALA A CA 1
ATOM 701 C C . ALA A 1 85 ? -5.103 2.082 22.805 1.00 84.38 85 ALA A C 1
ATOM 703 O O . ALA A 1 85 ? -4.725 2.858 21.924 1.00 84.38 85 ALA A O 1
ATOM 704 N N . SER A 1 86 ? -4.302 1.134 23.303 1.00 84.31 86 SER A N 1
ATOM 705 C CA . SER A 1 86 ? -2.925 0.922 22.832 1.00 84.31 86 SER A CA 1
ATOM 706 C C . SER A 1 86 ? -2.875 0.376 21.398 1.00 84.31 86 SER A C 1
ATOM 708 O O . SER A 1 86 ? -1.992 0.746 20.621 1.00 84.31 86 SER A O 1
ATOM 710 N N . LEU A 1 87 ? -3.886 -0.401 20.994 1.00 82.31 87 LEU A N 1
ATOM 711 C CA . LEU A 1 87 ? -4.020 -0.941 19.636 1.00 82.31 87 LEU A CA 1
ATOM 712 C C . LEU A 1 87 ? -4.396 0.097 18.571 1.00 82.31 87 LEU A C 1
ATOM 714 O O . LEU A 1 87 ? -4.341 -0.202 17.376 1.00 82.31 87 LEU A O 1
ATOM 718 N N . LYS A 1 88 ? -4.706 1.339 18.970 1.00 74.81 88 LYS A N 1
ATOM 719 C CA . LYS A 1 88 ? -5.029 2.453 18.061 1.00 74.81 88 LYS A CA 1
ATOM 720 C C . LYS A 1 88 ? -3.987 2.661 16.956 1.00 74.81 88 LYS A C 1
ATOM 722 O O . LYS A 1 88 ? -4.334 3.099 15.856 1.00 74.81 88 LYS A O 1
ATOM 727 N N . SER A 1 89 ? -2.725 2.344 17.240 1.00 67.06 89 SER A N 1
ATOM 728 C CA . SER A 1 89 ? -1.599 2.601 16.338 1.00 67.06 89 SER A CA 1
ATOM 729 C C . SER A 1 89 ? -1.085 1.350 15.619 1.00 67.06 89 SER A C 1
ATOM 731 O O . SER A 1 89 ? -0.537 1.472 14.524 1.00 67.06 89 SER A O 1
ATOM 733 N N . SER A 1 90 ? -1.272 0.156 16.187 1.00 69.81 90 SER A N 1
ATOM 734 C CA . SER A 1 90 ? -0.590 -1.064 15.741 1.00 69.81 90 SER A CA 1
ATOM 735 C C . SER A 1 90 ? -1.457 -1.942 14.833 1.00 69.81 90 SER A C 1
ATOM 737 O O . SER A 1 90 ? -1.101 -2.146 13.668 1.00 69.81 90 SER A O 1
ATOM 739 N N . SER A 1 91 ? -2.618 -2.414 15.299 1.00 81.12 91 SER A N 1
ATOM 740 C CA . SER A 1 91 ? -3.320 -3.532 14.650 1.00 81.12 91 SER A CA 1
ATOM 741 C C . SER A 1 91 ? -4.847 -3.401 14.699 1.00 81.12 91 SER A C 1
ATOM 743 O O . SER A 1 91 ? -5.486 -3.641 15.722 1.00 81.12 91 SER A O 1
ATOM 745 N N . GLY A 1 92 ? -5.457 -3.045 13.561 1.00 80.81 92 GLY A N 1
ATOM 746 C CA . GLY A 1 92 ? -6.918 -2.973 13.433 1.00 80.81 92 GLY A CA 1
ATOM 747 C C . GLY A 1 92 ? -7.593 -4.350 13.426 1.00 80.81 92 GLY A C 1
ATOM 748 O O . GLY A 1 92 ? -8.719 -4.482 13.897 1.00 80.81 92 GLY A O 1
ATOM 749 N N . SER A 1 93 ? -6.899 -5.395 12.966 1.00 83.50 93 SER A N 1
ATOM 750 C CA . SER A 1 93 ? -7.370 -6.783 13.041 1.00 83.50 93 SER A CA 1
ATOM 751 C C . SER A 1 93 ? -7.442 -7.307 14.474 1.00 83.50 93 SER A C 1
ATOM 753 O O . SER A 1 93 ? -8.420 -7.959 14.828 1.00 83.50 93 SER A O 1
ATOM 755 N N . GLU A 1 94 ? -6.446 -6.997 15.308 1.00 86.31 94 GLU A N 1
ATOM 756 C CA . GLU A 1 94 ? -6.478 -7.362 16.732 1.00 86.31 94 GLU A CA 1
ATOM 757 C C . GLU A 1 94 ? -7.546 -6.569 17.478 1.00 86.31 94 GLU A C 1
ATOM 759 O O . GLU A 1 94 ? -8.275 -7.135 18.286 1.00 86.31 94 GLU A O 1
ATOM 764 N N . PHE A 1 95 ? -7.701 -5.281 17.159 1.00 88.38 95 PHE A N 1
ATOM 765 C CA . PHE A 1 95 ? -8.773 -4.457 17.710 1.00 88.38 95 PHE A CA 1
ATOM 766 C C . PHE A 1 95 ? -10.156 -5.070 17.440 1.00 88.38 95 PHE A C 1
ATOM 768 O O . PHE A 1 95 ? -10.964 -5.190 18.357 1.00 88.38 95 PHE A O 1
ATOM 775 N N . LEU A 1 96 ? -10.415 -5.528 16.208 1.00 88.75 96 LEU A N 1
ATOM 776 C CA . LEU A 1 96 ? -11.663 -6.219 15.862 1.00 88.75 96 LEU A CA 1
ATOM 777 C C . LEU A 1 96 ? -11.841 -7.538 16.626 1.00 88.75 96 LEU A C 1
ATOM 779 O O . LEU A 1 96 ? -12.957 -7.843 17.041 1.00 88.75 96 LEU A O 1
ATOM 783 N N . ALA A 1 97 ? -10.768 -8.309 16.817 1.00 88.31 97 ALA A N 1
ATOM 784 C CA . ALA A 1 97 ? -10.820 -9.573 17.548 1.00 88.31 97 ALA A CA 1
ATOM 785 C C . ALA A 1 97 ? -11.154 -9.363 19.032 1.00 88.31 97 ALA A C 1
ATOM 787 O O . ALA A 1 97 ? -12.034 -10.033 19.565 1.00 88.31 97 ALA A O 1
ATOM 788 N N . ILE A 1 98 ? -10.513 -8.389 19.684 1.00 86.81 98 ILE A N 1
ATOM 789 C CA . ILE A 1 98 ? -10.795 -8.065 21.087 1.00 86.81 98 ILE A CA 1
ATOM 790 C C . ILE A 1 98 ? -12.213 -7.514 21.229 1.00 86.81 98 ILE A C 1
ATOM 792 O O . ILE A 1 98 ? -12.935 -7.913 22.136 1.00 86.81 98 ILE A O 1
ATOM 796 N N . ILE A 1 99 ? -12.661 -6.651 20.316 1.00 87.50 99 ILE A N 1
ATOM 797 C CA . ILE A 1 99 ? -14.040 -6.156 20.366 1.00 87.50 99 ILE A CA 1
ATOM 798 C C . ILE A 1 99 ? -15.049 -7.285 20.200 1.00 87.50 99 ILE A C 1
ATOM 800 O O . ILE A 1 99 ? -16.059 -7.261 20.888 1.00 87.50 99 ILE A O 1
ATOM 804 N N . ALA A 1 100 ? -14.785 -8.282 19.354 1.00 87.62 100 ALA A N 1
ATOM 805 C CA . ALA A 1 100 ? -15.659 -9.447 19.256 1.00 87.62 100 ALA A CA 1
ATOM 806 C C . ALA A 1 100 ? -15.778 -10.180 20.604 1.00 87.62 100 ALA A C 1
ATOM 808 O O . ALA A 1 100 ? -16.885 -10.503 21.007 1.00 87.62 100 ALA A O 1
ATOM 809 N N . THR A 1 101 ? -14.675 -10.339 21.346 1.00 87.06 101 THR A N 1
ATOM 810 C CA . THR A 1 101 ? -14.730 -10.940 22.693 1.00 87.06 101 THR A CA 1
ATOM 811 C C . THR A 1 101 ? -15.448 -10.064 23.721 1.00 87.06 101 THR A C 1
ATOM 813 O O . THR A 1 101 ? -16.169 -10.573 24.567 1.00 87.06 101 THR A O 1
ATOM 816 N N . VAL A 1 102 ? -15.296 -8.738 23.642 1.00 86.38 102 VAL A N 1
ATOM 817 C CA . VAL A 1 102 ? -15.998 -7.792 24.530 1.00 86.38 102 VAL A CA 1
ATOM 818 C C . VAL A 1 102 ? -17.498 -7.792 24.247 1.00 86.38 102 VAL A C 1
ATOM 820 O O . VAL A 1 102 ? -18.310 -7.704 25.161 1.00 86.38 102 VAL A O 1
ATOM 823 N N . LYS A 1 103 ? -17.863 -7.916 22.973 1.00 85.31 103 LYS A N 1
ATOM 824 C CA . LYS A 1 103 ? -19.240 -7.985 22.500 1.00 85.31 103 LYS A CA 1
ATOM 825 C C . LYS A 1 103 ? -19.983 -9.197 23.077 1.00 85.31 103 LYS A C 1
ATOM 827 O O . LYS A 1 103 ? -21.150 -9.072 23.428 1.00 85.31 103 LYS A O 1
ATOM 832 N N . ASP A 1 104 ? -19.297 -10.328 23.245 1.00 84.31 104 ASP A N 1
ATOM 833 C CA . ASP A 1 104 ? -19.868 -11.521 23.887 1.00 84.31 104 ASP A CA 1
ATOM 834 C C . ASP A 1 104 ? -20.185 -11.288 25.379 1.00 84.31 104 ASP A C 1
ATOM 836 O O . ASP A 1 104 ? -21.159 -11.836 25.896 1.00 84.31 104 ASP A O 1
ATOM 840 N N . SER A 1 105 ? -19.397 -10.451 26.063 1.00 85.44 105 SER A N 1
ATOM 841 C CA . SER A 1 105 ? -19.609 -10.086 27.473 1.00 85.44 105 SER A CA 1
ATOM 842 C C . SER A 1 105 ? -20.672 -8.999 27.676 1.00 85.44 105 SER A C 1
ATOM 844 O O . SER A 1 105 ? -21.274 -8.939 28.747 1.00 85.44 105 SER A O 1
ATOM 846 N N . TYR A 1 106 ? -20.911 -8.152 26.670 1.00 83.25 106 TYR A N 1
ATOM 847 C CA . TYR A 1 106 ? -21.798 -6.986 26.754 1.00 83.25 106 TYR A CA 1
ATOM 848 C C . TYR A 1 106 ? -22.752 -6.912 25.547 1.00 83.25 106 TYR A C 1
ATOM 850 O O . TYR A 1 106 ? -22.491 -6.175 24.587 1.00 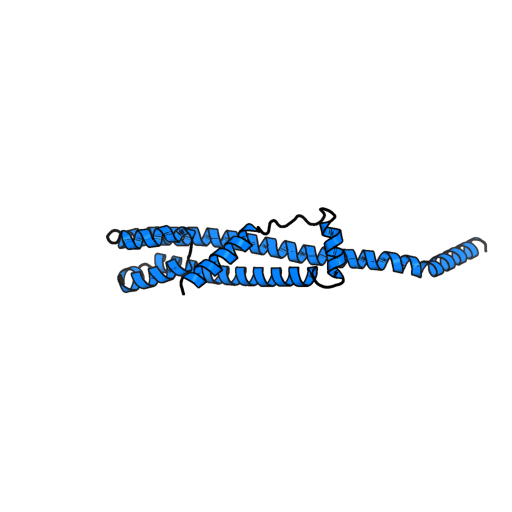83.25 106 TYR A O 1
ATOM 858 N N . PRO A 1 107 ? -23.880 -7.646 25.575 1.00 79.81 107 PRO A N 1
ATOM 859 C CA . PRO A 1 107 ? -24.819 -7.718 24.454 1.00 79.81 107 PRO A CA 1
ATOM 860 C C . PRO A 1 107 ? -25.503 -6.379 24.139 1.00 79.81 107 PRO A C 1
ATOM 862 O O . PRO A 1 107 ? -26.021 -6.195 23.039 1.00 79.81 107 PRO A O 1
ATOM 865 N N . GLU A 1 108 ? -25.502 -5.410 25.057 1.00 82.06 108 GLU A N 1
ATOM 866 C CA . GLU A 1 108 ? -25.996 -4.058 24.788 1.00 82.06 108 GLU A CA 1
ATOM 867 C C . GLU A 1 108 ? -25.217 -3.320 23.683 1.00 82.06 108 GLU A C 1
ATOM 869 O O . GLU A 1 108 ? -25.810 -2.481 22.998 1.00 82.06 108 GLU A O 1
ATOM 874 N N . LEU A 1 109 ? -23.942 -3.654 23.430 1.00 81.38 109 LEU A N 1
ATOM 875 C CA . LEU A 1 109 ? -23.157 -3.050 22.340 1.00 81.38 109 LEU A CA 1
ATOM 876 C C . LEU A 1 109 ? -23.739 -3.381 20.953 1.00 81.38 109 LEU A C 1
ATOM 878 O O . LEU A 1 109 ? -23.528 -2.625 20.004 1.00 81.38 109 LEU A O 1
ATOM 882 N N . ASP A 1 110 ? -24.515 -4.463 20.828 1.00 70.50 110 ASP A N 1
ATOM 883 C CA . ASP A 1 110 ? -25.181 -4.874 19.580 1.00 70.50 110 ASP A CA 1
ATOM 884 C C . ASP A 1 110 ? -26.366 -3.989 19.225 1.00 70.50 110 ASP A C 1
ATOM 886 O O . ASP A 1 110 ? -26.816 -3.962 18.080 1.00 70.50 110 ASP A O 1
ATOM 890 N N . SER A 1 111 ? -26.892 -3.268 20.208 1.00 74.69 111 SER A N 1
ATOM 891 C CA . SER A 1 111 ? -28.019 -2.370 19.994 1.00 74.69 111 SER A CA 1
ATOM 892 C C . SER A 1 111 ? -27.579 -0.997 19.478 1.00 74.69 111 SER A C 1
ATOM 894 O O . SER A 1 111 ? -28.388 -0.256 18.915 1.00 74.69 111 SER A O 1
ATOM 896 N N . GLU A 1 112 ? -26.289 -0.659 19.595 1.00 82.69 112 GLU A N 1
ATOM 897 C CA . GLU A 1 112 ? -25.766 0.622 19.137 1.00 82.69 112 GLU A CA 1
ATOM 898 C C . GLU A 1 112 ? -25.402 0.579 17.648 1.00 82.69 112 GLU A C 1
ATOM 900 O O . GLU A 1 112 ? -24.281 0.263 17.242 1.00 82.69 112 GLU A O 1
ATOM 905 N N . GLY A 1 113 ? -26.373 0.947 16.807 1.00 85.69 113 GLY A N 1
ATOM 906 C CA . GLY A 1 113 ? -26.227 0.925 15.348 1.00 85.69 113 GLY A CA 1
ATOM 907 C C . GLY A 1 113 ? -25.012 1.704 14.820 1.00 85.69 113 GLY A C 1
ATOM 908 O O . GLY A 1 113 ? -24.363 1.251 13.877 1.00 85.69 113 GLY A O 1
ATOM 909 N N . LEU A 1 114 ? -24.650 2.824 15.461 1.00 87.75 114 LEU A N 1
ATOM 910 C CA . LEU A 1 114 ? -23.487 3.633 15.075 1.00 87.75 114 LEU A CA 1
ATOM 911 C C . LEU A 1 114 ? -22.158 2.887 15.287 1.00 87.75 114 LEU A C 1
ATOM 913 O O . LEU A 1 114 ? -21.269 2.961 14.438 1.00 87.75 114 LEU A O 1
ATOM 917 N N . LEU A 1 115 ? -22.026 2.136 16.385 1.00 89.25 115 LEU A N 1
ATOM 918 C CA . LEU A 1 115 ? -20.829 1.345 16.671 1.00 89.25 115 LEU A CA 1
ATOM 919 C C . LEU A 1 115 ? -20.679 0.200 15.665 1.00 89.25 115 LEU A C 1
ATOM 921 O O . LEU A 1 115 ? -19.597 -0.041 15.131 1.00 89.25 115 LEU A O 1
ATOM 925 N N . ILE A 1 116 ? -21.776 -0.490 15.352 1.00 89.94 116 ILE A N 1
ATOM 926 C CA . ILE A 1 116 ? -21.774 -1.554 14.341 1.00 89.94 116 ILE A CA 1
ATOM 927 C C . ILE A 1 116 ? -21.353 -1.001 12.977 1.00 89.94 116 ILE A C 1
ATOM 929 O O . ILE A 1 116 ? -20.587 -1.643 12.251 1.00 89.94 116 ILE A O 1
ATOM 933 N N . GLU A 1 117 ? -21.817 0.195 12.617 1.00 92.75 117 GLU A N 1
ATOM 934 C CA . GLU A 1 117 ? -21.422 0.852 11.377 1.00 92.75 117 GLU A CA 1
ATOM 935 C C . GLU A 1 117 ? -19.916 1.150 11.337 1.00 92.75 117 GLU A C 1
ATOM 937 O O . GLU A 1 117 ? -19.257 0.806 10.349 1.00 92.75 117 GLU A O 1
ATOM 942 N N . THR A 1 118 ? -19.333 1.704 12.408 1.00 91.19 118 THR A N 1
ATOM 943 C CA . THR A 1 118 ? -17.888 1.987 12.447 1.00 91.19 118 THR A CA 1
ATOM 944 C C . THR A 1 118 ? -17.041 0.720 12.448 1.00 91.19 118 THR A C 1
ATOM 946 O O . THR A 1 118 ? -16.016 0.682 11.764 1.00 91.19 118 THR A O 1
ATOM 949 N N . LEU A 1 119 ? -17.470 -0.346 13.128 1.00 91.50 119 LEU A N 1
ATOM 950 C CA . LEU A 1 119 ? -16.788 -1.645 13.094 1.00 91.50 119 LEU A CA 1
ATOM 951 C C . LEU A 1 119 ? -16.859 -2.287 11.703 1.00 91.50 119 LEU A C 1
ATOM 953 O O . LEU A 1 119 ? -15.864 -2.822 11.207 1.00 91.50 119 LEU A O 1
ATOM 957 N N . ASN A 1 120 ? -18.001 -2.181 11.021 1.00 93.19 120 ASN A N 1
ATOM 958 C CA . ASN A 1 120 ? -18.142 -2.628 9.637 1.00 93.19 120 ASN A CA 1
ATOM 959 C C . ASN A 1 120 ? -17.276 -1.807 8.672 1.00 93.19 120 ASN A C 1
ATOM 961 O O . ASN A 1 120 ? -16.678 -2.374 7.752 1.00 93.19 120 ASN A O 1
ATOM 965 N N . LEU A 1 121 ? -17.178 -0.489 8.868 1.00 94.19 121 LEU A N 1
ATOM 966 C CA . LEU A 1 121 ? -16.247 0.361 8.122 1.00 94.19 121 LEU A CA 1
ATOM 967 C C . LEU A 1 121 ? -14.796 -0.050 8.375 1.00 94.19 121 LEU A C 1
ATOM 969 O O . LEU A 1 121 ? -14.049 -0.223 7.413 1.00 94.19 121 LEU A O 1
ATOM 973 N N . LEU A 1 122 ? -14.412 -0.283 9.630 1.00 93.56 122 LEU A N 1
ATOM 974 C CA . LEU A 1 122 ? -13.073 -0.742 9.988 1.00 93.56 122 LEU A CA 1
ATOM 975 C C . LEU A 1 122 ? -12.746 -2.086 9.321 1.00 93.56 122 LEU A C 1
ATOM 977 O O . LEU A 1 122 ? -11.699 -2.222 8.692 1.00 93.56 122 LEU A O 1
ATOM 981 N N . LYS A 1 123 ? -13.677 -3.047 9.348 1.00 94.38 123 LYS A N 1
ATOM 982 C CA . LYS A 1 123 ? -13.543 -4.331 8.642 1.00 94.38 123 LYS A CA 1
ATOM 983 C C . LYS A 1 123 ? -13.359 -4.142 7.133 1.00 94.38 123 LYS A C 1
ATOM 985 O O . LYS A 1 123 ? -12.506 -4.792 6.528 1.00 94.38 123 LYS A O 1
ATOM 990 N N . LYS A 1 124 ? -14.127 -3.243 6.506 1.00 95.88 124 LYS A N 1
ATOM 991 C CA . LYS A 1 124 ? -13.966 -2.901 5.079 1.00 95.88 124 LYS A CA 1
ATOM 992 C C . LYS A 1 124 ? -12.591 -2.285 4.797 1.00 95.88 124 LYS A C 1
ATOM 994 O O . LYS A 1 124 ? -11.989 -2.622 3.777 1.00 95.88 124 LYS A O 1
ATOM 999 N N . ILE A 1 125 ? -12.096 -1.411 5.674 1.00 94.25 125 ILE A N 1
ATOM 1000 C CA . ILE A 1 125 ? -10.762 -0.805 5.561 1.00 94.25 125 ILE A CA 1
ATOM 1001 C C . ILE A 1 125 ? -9.681 -1.883 5.657 1.00 94.25 125 ILE A C 1
ATOM 1003 O O . ILE A 1 125 ? -8.808 -1.911 4.798 1.00 94.25 125 ILE A O 1
ATOM 1007 N N . GLU A 1 126 ? -9.766 -2.812 6.611 1.00 91.44 126 GLU A N 1
ATOM 1008 C CA . GLU A 1 126 ? -8.793 -3.906 6.754 1.00 91.44 126 GLU A CA 1
ATOM 1009 C C . GLU A 1 126 ? -8.755 -4.821 5.519 1.00 91.44 126 GLU A C 1
ATOM 1011 O O . GLU A 1 126 ? -7.681 -5.153 5.013 1.00 91.44 126 GLU A O 1
ATOM 1016 N N . LEU A 1 127 ? -9.916 -5.155 4.946 1.00 93.44 127 LEU A N 1
ATOM 1017 C CA . LEU A 1 127 ? -9.979 -5.913 3.691 1.00 93.44 127 LEU A CA 1
ATOM 1018 C C . LEU A 1 127 ? -9.336 -5.152 2.521 1.00 93.44 127 LEU A C 1
ATOM 1020 O O . LEU A 1 127 ? -8.578 -5.737 1.741 1.00 93.44 127 LEU A O 1
ATOM 1024 N N . ARG A 1 128 ? -9.606 -3.846 2.400 1.00 93.25 128 ARG A N 1
ATOM 1025 C CA . ARG A 1 128 ? -8.986 -2.987 1.377 1.00 93.25 128 ARG A CA 1
ATOM 1026 C C . ARG A 1 128 ? -7.483 -2.853 1.590 1.00 93.25 128 ARG A C 1
ATOM 1028 O O . ARG A 1 128 ? -6.736 -2.960 0.626 1.00 93.25 128 ARG A O 1
ATOM 1035 N N . LEU A 1 129 ? -7.031 -2.689 2.829 1.00 91.06 129 LEU A N 1
ATOM 1036 C CA . LEU A 1 129 ? -5.619 -2.607 3.188 1.00 91.06 129 LEU A CA 1
ATOM 1037 C C . LEU A 1 129 ? -4.887 -3.903 2.826 1.00 91.06 129 LEU A C 1
ATOM 1039 O O . LEU A 1 129 ? -3.829 -3.857 2.197 1.00 91.06 129 LEU A O 1
ATOM 1043 N N . ALA A 1 130 ? -5.472 -5.061 3.142 1.00 87.06 130 ALA A N 1
ATOM 1044 C CA . ALA A 1 130 ? -4.936 -6.358 2.744 1.00 87.06 130 ALA A CA 1
ATOM 1045 C C . ALA A 1 130 ? -4.842 -6.493 1.213 1.00 87.06 130 ALA A C 1
ATOM 1047 O O . ALA A 1 130 ? -3.815 -6.934 0.694 1.00 87.06 130 ALA A O 1
ATOM 1048 N N . ALA A 1 131 ? -5.874 -6.071 0.476 1.00 89.50 131 ALA A N 1
ATOM 1049 C CA . ALA A 1 131 ? -5.865 -6.073 -0.986 1.00 89.50 131 ALA A CA 1
ATOM 1050 C C . ALA A 1 131 ? -4.801 -5.122 -1.569 1.00 89.50 131 ALA A C 1
ATOM 1052 O O . ALA A 1 131 ? -4.031 -5.527 -2.441 1.00 89.50 131 ALA A O 1
ATOM 1053 N N . SER A 1 132 ? -4.694 -3.892 -1.059 1.00 85.94 132 SER A N 1
ATOM 1054 C CA . SER A 1 132 ? -3.689 -2.908 -1.485 1.00 85.94 132 SER A CA 1
ATOM 1055 C C . SER A 1 132 ? -2.265 -3.386 -1.212 1.00 85.94 132 SER A C 1
ATOM 1057 O O . SER A 1 132 ? -1.402 -3.245 -2.077 1.00 85.94 132 SER A O 1
ATOM 1059 N N . ARG A 1 133 ? -2.016 -4.041 -0.070 1.00 87.88 133 ARG A N 1
ATOM 1060 C CA . ARG A 1 133 ? -0.720 -4.671 0.232 1.00 87.88 133 ARG A CA 1
ATOM 1061 C C . ARG A 1 133 ? -0.382 -5.783 -0.765 1.00 87.88 133 ARG A C 1
ATOM 1063 O O . ARG A 1 133 ? 0.729 -5.807 -1.287 1.00 87.88 133 ARG A O 1
ATOM 1070 N N . ARG A 1 134 ? -1.331 -6.664 -1.103 1.00 85.25 134 ARG A N 1
ATOM 1071 C CA . ARG A 1 134 ? -1.123 -7.693 -2.146 1.00 85.25 134 ARG A CA 1
ATOM 1072 C C . ARG A 1 134 ? -0.829 -7.067 -3.508 1.00 85.25 134 ARG A C 1
ATOM 1074 O O . ARG A 1 134 ? 0.093 -7.504 -4.193 1.00 85.25 134 ARG A O 1
ATOM 1081 N N . ASN A 1 135 ? -1.566 -6.021 -3.879 1.00 87.12 135 ASN A N 1
ATOM 1082 C CA . ASN A 1 135 ? -1.334 -5.281 -5.118 1.00 87.12 135 ASN A CA 1
ATOM 1083 C C . ASN A 1 135 ? 0.072 -4.672 -5.145 1.00 87.12 135 ASN A C 1
ATOM 1085 O O . ASN A 1 135 ? 0.786 -4.836 -6.133 1.00 87.12 135 ASN A O 1
ATOM 1089 N N . LEU A 1 136 ? 0.501 -4.032 -4.056 1.00 83.25 136 LEU A N 1
ATOM 1090 C CA . LEU A 1 136 ? 1.846 -3.478 -3.924 1.00 83.25 136 LEU A CA 1
ATOM 1091 C C . LEU A 1 136 ? 2.919 -4.552 -4.143 1.00 83.25 136 LEU A C 1
ATOM 1093 O O . LEU A 1 136 ? 3.830 -4.350 -4.945 1.00 83.25 136 LEU A O 1
ATOM 1097 N N . LEU A 1 137 ? 2.786 -5.709 -3.487 1.00 85.88 137 LEU A N 1
ATOM 1098 C CA . LEU A 1 137 ? 3.709 -6.836 -3.650 1.00 85.88 137 LEU A CA 1
ATOM 1099 C C . LEU A 1 137 ? 3.728 -7.355 -5.094 1.00 85.88 137 LEU A C 1
ATOM 1101 O O . LEU A 1 137 ? 4.804 -7.581 -5.648 1.00 85.88 137 LEU A O 1
ATOM 1105 N N . ALA A 1 138 ? 2.566 -7.472 -5.741 1.00 85.81 138 ALA A N 1
ATOM 1106 C CA . ALA A 1 138 ? 2.471 -7.893 -7.137 1.00 85.81 138 ALA A CA 1
ATOM 1107 C C . ALA A 1 138 ? 3.173 -6.906 -8.089 1.00 85.81 138 ALA A C 1
ATOM 1109 O O . ALA A 1 138 ? 3.921 -7.322 -8.976 1.00 85.81 138 ALA A O 1
ATOM 1110 N N . TYR A 1 139 ? 2.984 -5.595 -7.904 1.00 85.00 139 TYR A N 1
ATOM 1111 C CA . TYR A 1 139 ? 3.662 -4.580 -8.718 1.00 85.00 139 TYR A CA 1
ATOM 1112 C C . TYR A 1 139 ? 5.158 -4.488 -8.423 1.00 85.00 139 TYR A C 1
ATOM 1114 O O . TYR A 1 139 ? 5.941 -4.316 -9.356 1.00 85.00 139 TYR A O 1
ATOM 1122 N N . ARG A 1 140 ? 5.568 -4.670 -7.166 1.00 82.75 140 ARG A N 1
ATOM 1123 C CA . ARG A 1 140 ? 6.979 -4.755 -6.776 1.00 82.75 140 ARG A CA 1
ATOM 1124 C C . ARG A 1 140 ? 7.663 -5.961 -7.412 1.00 82.75 140 ARG A C 1
ATOM 1126 O O . ARG A 1 140 ? 8.750 -5.812 -7.957 1.00 82.75 140 ARG A O 1
ATOM 1133 N N . SER A 1 141 ? 7.019 -7.127 -7.392 1.00 83.69 141 SER A N 1
ATOM 1134 C CA . SER A 1 141 ? 7.515 -8.331 -8.062 1.00 83.69 141 SER A CA 1
ATOM 1135 C C . SER A 1 141 ? 7.660 -8.096 -9.567 1.00 83.69 141 SER A C 1
ATOM 1137 O O . SER A 1 141 ? 8.736 -8.311 -10.113 1.00 83.69 141 SER A O 1
ATOM 1139 N N . ARG A 1 142 ? 6.642 -7.523 -10.227 1.00 88.50 142 ARG A N 1
ATOM 1140 C CA . ARG A 1 142 ? 6.720 -7.151 -11.653 1.00 88.50 142 ARG A CA 1
ATOM 1141 C C . ARG A 1 142 ? 7.846 -6.165 -11.947 1.00 88.50 142 ARG A C 1
ATOM 1143 O O . ARG A 1 142 ? 8.500 -6.296 -12.978 1.00 88.50 142 ARG A O 1
ATOM 1150 N N . TYR A 1 143 ? 8.056 -5.181 -11.073 1.00 86.44 143 TYR A N 1
ATOM 1151 C CA . TYR A 1 143 ? 9.156 -4.231 -11.196 1.00 86.44 143 TYR A CA 1
ATOM 1152 C C . TYR A 1 143 ? 10.494 -4.964 -11.124 1.00 86.44 143 TYR A C 1
ATOM 1154 O O . TYR A 1 143 ? 11.271 -4.861 -12.066 1.00 86.44 143 TYR A O 1
ATOM 1162 N N . LEU A 1 144 ? 10.703 -5.783 -10.088 1.00 83.81 144 LEU A N 1
ATOM 1163 C CA . LEU A 1 144 ? 11.932 -6.550 -9.898 1.00 83.81 144 LEU A CA 1
ATOM 1164 C C . LEU A 1 144 ? 12.198 -7.505 -11.067 1.00 83.81 144 LEU A C 1
ATOM 1166 O O . LEU A 1 144 ? 13.266 -7.449 -11.665 1.00 83.81 144 LEU A O 1
ATOM 1170 N N . SER A 1 145 ? 11.219 -8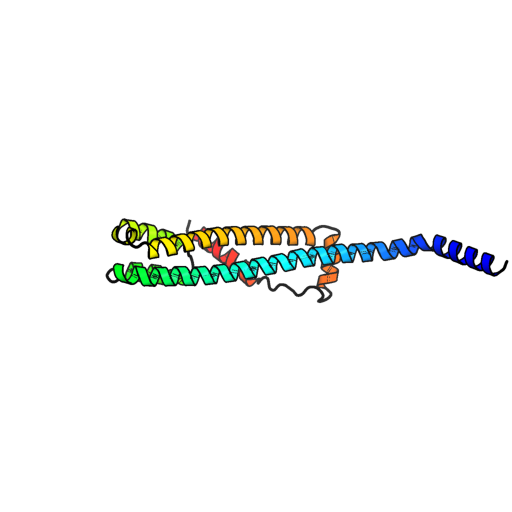.323 -11.461 1.00 87.50 145 SER A N 1
ATOM 1171 C CA . SER A 1 145 ? 11.349 -9.213 -12.619 1.00 87.50 145 SER A CA 1
ATOM 1172 C C . SER A 1 145 ? 11.697 -8.429 -13.882 1.00 87.50 145 SER A C 1
ATOM 1174 O O . SER A 1 145 ? 12.567 -8.834 -14.643 1.00 87.50 145 SER A O 1
ATOM 1176 N N . ARG A 1 146 ? 11.072 -7.268 -14.110 1.00 86.19 146 ARG A N 1
ATOM 1177 C CA . ARG A 1 146 ? 11.349 -6.475 -15.310 1.00 86.19 146 ARG A CA 1
ATOM 1178 C C . ARG A 1 146 ? 12.725 -5.814 -15.283 1.00 86.19 146 ARG A C 1
ATOM 1180 O O . ARG A 1 146 ? 13.297 -5.651 -16.357 1.00 86.19 146 ARG A O 1
ATOM 1187 N N . THR A 1 147 ? 13.246 -5.458 -14.109 1.00 84.81 147 THR A N 1
ATOM 1188 C CA . THR A 1 147 ? 14.576 -4.853 -13.957 1.00 84.81 147 THR A CA 1
ATOM 1189 C C . THR A 1 147 ? 15.709 -5.873 -13.921 1.00 84.81 147 THR A C 1
ATOM 1191 O O . THR A 1 147 ? 16.803 -5.563 -14.367 1.00 84.81 147 THR A O 1
ATOM 1194 N N . SER A 1 148 ? 15.466 -7.079 -13.407 1.00 82.38 148 SER A N 1
ATOM 1195 C CA . SER A 1 148 ? 16.504 -8.099 -13.208 1.00 82.38 148 SER A CA 1
ATOM 1196 C C . SER A 1 148 ? 16.729 -8.996 -14.428 1.00 82.38 148 SER A C 1
ATOM 1198 O O . SER A 1 148 ? 17.762 -9.653 -14.513 1.00 82.38 148 SER A O 1
ATOM 1200 N N . LEU A 1 149 ? 15.792 -9.039 -15.378 1.00 87.12 149 LEU A N 1
ATOM 1201 C CA . LEU A 1 149 ? 15.905 -9.877 -16.574 1.00 87.12 149 LEU A CA 1
ATOM 1202 C C . LEU A 1 149 ? 16.701 -9.186 -17.693 1.00 87.12 149 LEU A C 1
ATOM 1204 O O . LEU A 1 149 ? 16.553 -7.988 -17.954 1.00 87.12 149 LEU A O 1
ATOM 1208 N N . PHE A 1 150 ? 17.527 -9.959 -18.397 1.00 86.88 150 PHE A N 1
ATOM 1209 C CA . PHE A 1 150 ? 18.198 -9.516 -19.620 1.00 86.88 150 PHE A CA 1
ATOM 1210 C C . PHE A 1 150 ? 17.178 -9.352 -20.771 1.00 86.88 150 PHE A C 1
ATOM 1212 O O . PHE A 1 150 ? 16.266 -10.174 -20.871 1.00 86.88 150 PHE A O 1
ATOM 1219 N N . PRO A 1 151 ? 17.296 -8.326 -21.644 1.00 83.94 151 PRO A N 1
ATOM 1220 C CA . PRO A 1 151 ? 18.334 -7.285 -21.689 1.00 83.94 151 PRO A CA 1
ATOM 1221 C C . PRO A 1 151 ? 17.984 -6.009 -20.901 1.00 83.94 151 PRO A C 1
ATOM 1223 O O . PRO A 1 151 ? 18.774 -5.067 -20.869 1.00 83.94 151 PRO A O 1
ATOM 1226 N N . ASN A 1 152 ? 16.828 -5.961 -20.231 1.00 86.06 152 ASN A N 1
ATOM 1227 C CA . ASN A 1 152 ? 16.376 -4.783 -19.479 1.00 86.06 152 ASN A CA 1
ATOM 1228 C C . ASN A 1 152 ? 17.331 -4.381 -18.350 1.00 86.06 152 ASN A C 1
ATOM 1230 O O . ASN A 1 152 ? 17.453 -3.190 -18.070 1.00 86.06 152 ASN A O 1
ATOM 1234 N N . ASN A 1 153 ? 18.027 -5.343 -17.736 1.00 85.31 153 ASN A N 1
ATOM 1235 C CA . ASN A 1 153 ? 19.024 -5.067 -16.702 1.00 85.31 153 ASN A CA 1
ATOM 1236 C C . ASN A 1 153 ? 20.090 -4.060 -17.173 1.00 85.31 153 ASN A C 1
ATOM 1238 O O . ASN A 1 153 ? 20.440 -3.155 -16.427 1.00 85.31 153 ASN A O 1
ATOM 1242 N N . LEU A 1 154 ? 20.525 -4.124 -18.439 1.00 84.56 154 LEU A N 1
ATOM 1243 C CA . LEU A 1 154 ? 21.500 -3.173 -18.992 1.00 84.56 154 LEU A CA 1
ATOM 1244 C C . LEU A 1 154 ? 20.955 -1.739 -19.006 1.00 84.56 154 LEU A C 1
ATOM 1246 O O . LEU A 1 154 ? 21.632 -0.805 -18.581 1.00 84.56 154 LEU A O 1
ATOM 1250 N N . VAL A 1 155 ? 19.703 -1.576 -19.445 1.00 83.56 155 VAL A N 1
ATOM 1251 C CA . VAL A 1 155 ? 19.004 -0.282 -19.445 1.00 83.56 155 VAL A CA 1
ATOM 1252 C C . VAL A 1 155 ? 18.897 0.259 -18.018 1.00 83.56 155 VAL A C 1
ATOM 1254 O O . VAL A 1 155 ? 19.162 1.433 -17.783 1.00 83.56 155 VAL A O 1
ATOM 1257 N N . VAL A 1 156 ? 18.564 -0.599 -17.050 1.00 81.00 156 VAL A N 1
ATOM 1258 C CA . VAL A 1 156 ? 18.449 -0.224 -15.633 1.00 81.00 156 VAL A CA 1
ATOM 1259 C C . VAL A 1 156 ? 19.792 0.188 -15.044 1.00 81.00 156 VAL A C 1
ATOM 1261 O O . VAL A 1 156 ? 19.847 1.206 -14.363 1.00 81.00 156 VAL A O 1
ATOM 1264 N N . THR A 1 157 ? 20.870 -0.557 -15.302 1.00 81.81 157 THR A N 1
ATOM 1265 C CA . THR A 1 157 ? 22.218 -0.205 -14.834 1.00 81.81 157 THR A CA 1
ATOM 1266 C C . THR A 1 157 ? 22.632 1.172 -15.348 1.00 81.81 157 THR A C 1
ATOM 1268 O O . THR A 1 157 ? 23.079 2.003 -14.560 1.00 81.81 157 THR A O 1
ATOM 1271 N N . ILE A 1 158 ? 22.403 1.453 -16.636 1.00 79.00 158 ILE A N 1
ATOM 1272 C CA . ILE A 1 158 ? 22.681 2.765 -17.241 1.00 79.00 158 ILE A CA 1
ATOM 1273 C C . ILE A 1 158 ? 21.813 3.854 -16.594 1.00 79.00 158 ILE A C 1
ATOM 1275 O O . ILE A 1 158 ? 22.321 4.890 -16.170 1.00 79.00 158 ILE A O 1
ATOM 1279 N N . CYS A 1 159 ? 20.509 3.614 -16.447 1.00 75.56 159 CYS A N 1
ATOM 1280 C CA . CYS A 1 159 ? 19.589 4.566 -15.827 1.00 75.56 159 CYS A CA 1
ATOM 1281 C C . CYS A 1 159 ? 19.762 4.739 -14.311 1.00 75.56 159 CYS A C 1
ATOM 1283 O O . CYS A 1 159 ? 19.160 5.657 -13.768 1.00 75.56 159 CYS A O 1
ATOM 1285 N N . ARG A 1 160 ? 20.490 3.852 -13.623 1.00 72.12 160 ARG A N 1
ATOM 1286 C CA . ARG A 1 160 ? 20.847 3.981 -12.200 1.00 72.12 160 ARG A CA 1
ATOM 1287 C C . ARG A 1 160 ? 22.178 4.716 -12.028 1.00 72.12 160 ARG A C 1
ATOM 1289 O O . ARG A 1 160 ? 22.347 5.430 -11.049 1.00 72.12 160 ARG A O 1
ATOM 1296 N N . ALA A 1 161 ? 23.108 4.541 -12.969 1.00 68.12 161 ALA A N 1
ATOM 1297 C CA . ALA A 1 161 ? 24.371 5.278 -13.009 1.00 68.12 161 ALA A CA 1
ATOM 1298 C C . ALA A 1 161 ? 24.162 6.769 -13.325 1.00 68.12 161 ALA A C 1
ATOM 1300 O O . ALA A 1 161 ? 24.897 7.617 -12.826 1.00 68.12 161 ALA A O 1
ATOM 1301 N N . LEU A 1 162 ? 23.138 7.098 -14.118 1.00 59.06 162 LEU A N 1
ATOM 1302 C CA . LEU A 1 162 ? 22.637 8.462 -14.259 1.00 59.06 162 LEU A CA 1
ATOM 1303 C C . LEU A 1 162 ? 21.501 8.672 -13.245 1.00 59.06 162 LEU A C 1
ATOM 1305 O O . LEU A 1 162 ? 20.650 7.799 -13.132 1.00 59.06 162 LEU A O 1
ATOM 1309 N N . PRO A 1 163 ? 21.382 9.817 -12.554 1.00 57.69 163 PRO A N 1
ATOM 1310 C CA . PRO A 1 163 ? 20.270 10.091 -11.636 1.00 57.69 163 PRO A CA 1
ATOM 1311 C C . PRO A 1 163 ? 18.950 10.388 -12.386 1.00 57.69 163 PRO A C 1
ATOM 1313 O O . PRO A 1 163 ? 18.206 11.300 -12.042 1.00 57.69 163 PRO A O 1
ATOM 1316 N N . LEU A 1 164 ? 18.646 9.637 -13.451 1.00 53.88 164 LEU A N 1
ATOM 1317 C CA . LEU A 1 164 ? 17.432 9.767 -14.265 1.00 53.88 164 LEU A CA 1
ATOM 1318 C C . LEU A 1 164 ? 16.230 9.031 -13.654 1.00 53.88 164 LEU A C 1
ATOM 1320 O O . LEU A 1 164 ? 15.083 9.263 -14.042 1.00 53.88 164 LEU A O 1
ATOM 1324 N N . ILE A 1 165 ? 16.480 8.122 -12.712 1.00 53.59 165 ILE A N 1
ATOM 1325 C CA . ILE A 1 165 ? 15.459 7.450 -11.915 1.00 53.59 165 ILE A CA 1
ATOM 1326 C C . ILE A 1 165 ? 15.531 8.076 -10.520 1.00 53.59 165 ILE A C 1
ATOM 1328 O O . ILE A 1 165 ? 16.484 7.782 -9.808 1.00 53.59 165 ILE A O 1
ATOM 1332 N N . PRO A 1 166 ? 14.550 8.888 -10.071 1.00 52.16 166 PRO A N 1
ATOM 1333 C CA . PRO A 1 166 ? 14.518 9.284 -8.665 1.00 52.16 166 PRO A CA 1
ATOM 1334 C C . PRO A 1 166 ? 14.431 8.016 -7.821 1.00 52.16 166 PRO A C 1
ATOM 1336 O O . PRO A 1 166 ? 13.475 7.261 -8.002 1.00 52.16 166 PRO A O 1
ATOM 1339 N N . ASP A 1 167 ? 15.415 7.710 -6.981 1.00 51.69 167 ASP A N 1
ATOM 1340 C CA . ASP A 1 167 ? 15.307 6.545 -6.109 1.00 51.69 167 ASP A CA 1
ATOM 1341 C C . ASP A 1 167 ? 13.986 6.678 -5.358 1.00 51.69 167 ASP A C 1
ATOM 1343 O O . ASP A 1 167 ? 13.737 7.653 -4.647 1.00 51.69 167 ASP A O 1
ATOM 1347 N N . ILE A 1 168 ? 13.076 5.728 -5.584 1.00 51.03 168 ILE A N 1
ATOM 1348 C CA . ILE A 1 168 ? 11.979 5.596 -4.647 1.00 51.03 168 ILE A CA 1
ATOM 1349 C C . ILE A 1 168 ? 12.719 5.196 -3.388 1.00 51.03 168 ILE A C 1
ATOM 1351 O O . ILE A 1 168 ? 13.289 4.104 -3.339 1.00 51.03 168 ILE A O 1
ATOM 1355 N N . ALA A 1 169 ? 12.725 6.070 -2.392 1.00 44.44 169 ALA A N 1
ATOM 1356 C CA . ALA A 1 169 ? 12.952 5.673 -1.023 1.00 44.44 169 ALA A CA 1
ATOM 1357 C C . ALA A 1 169 ? 11.795 4.740 -0.617 1.00 44.44 169 ALA A C 1
ATOM 1359 O O . ALA A 1 169 ? 11.017 5.027 0.282 1.00 44.44 169 ALA A O 1
ATOM 1360 N N . LEU A 1 170 ? 11.683 3.576 -1.266 1.00 46.69 170 LEU A N 1
ATOM 1361 C CA . LEU A 1 170 ? 11.144 2.352 -0.701 1.00 46.69 170 LEU A CA 1
ATOM 1362 C C . LEU A 1 170 ? 12.184 1.902 0.320 1.00 46.69 170 LEU A C 1
ATOM 1364 O O . LEU A 1 170 ? 12.817 0.864 0.159 1.00 46.69 170 LEU A O 1
ATOM 1368 N N . SER A 1 171 ? 12.407 2.775 1.308 1.00 45.81 171 SER A N 1
ATOM 1369 C CA . SER A 1 171 ? 12.709 2.456 2.685 1.00 45.81 171 SER A CA 1
ATOM 1370 C C . SER A 1 171 ? 13.289 1.050 2.812 1.00 45.81 171 SER A C 1
ATOM 1372 O O . SER A 1 171 ? 12.555 0.073 2.978 1.00 45.81 171 SER A O 1
ATOM 1374 N N . SER A 1 172 ? 14.610 0.944 2.791 1.00 45.41 172 SER A N 1
ATOM 1375 C CA . SER A 1 172 ? 15.282 -0.121 3.538 1.00 45.41 172 SER A CA 1
ATOM 1376 C C . SER A 1 172 ? 14.641 -0.302 4.929 1.00 45.41 172 SER A C 1
ATOM 1378 O O . SER A 1 172 ? 14.507 -1.426 5.392 1.00 45.41 172 SER A O 1
ATOM 1380 N N . GLN A 1 173 ? 14.100 0.781 5.506 1.00 42.88 173 GLN A N 1
ATOM 1381 C CA . GLN A 1 173 ? 13.213 0.802 6.672 1.00 42.88 173 GLN A CA 1
ATOM 1382 C C . GLN A 1 173 ? 11.904 -0.013 6.577 1.00 42.88 173 GLN A C 1
ATOM 1384 O O . GLN A 1 173 ? 11.527 -0.594 7.581 1.00 42.88 173 GLN A O 1
ATOM 1389 N N . THR A 1 174 ? 11.186 -0.110 5.445 1.00 48.72 174 THR A N 1
ATOM 1390 C CA . THR A 1 174 ? 9.970 -0.962 5.393 1.00 48.72 174 THR A CA 1
ATOM 1391 C C . THR A 1 174 ? 10.308 -2.421 5.164 1.00 48.72 174 THR A C 1
ATOM 1393 O O . THR A 1 174 ? 9.553 -3.274 5.605 1.00 48.72 174 THR A O 1
ATOM 1396 N N . LEU A 1 175 ? 11.433 -2.734 4.513 1.00 45.72 175 LEU A N 1
ATOM 1397 C CA . LEU A 1 175 ? 11.914 -4.113 4.443 1.00 45.72 175 LEU A CA 1
ATOM 1398 C C . LEU A 1 175 ? 12.386 -4.599 5.809 1.00 45.72 175 LEU A C 1
ATOM 1400 O O . LEU A 1 175 ? 12.012 -5.705 6.167 1.00 45.72 175 LEU A O 1
ATOM 1404 N N . SER A 1 176 ? 13.119 -3.785 6.579 1.00 42.56 176 SER A N 1
ATOM 1405 C CA . SER A 1 176 ? 13.430 -4.137 7.966 1.00 42.56 176 SER A CA 1
ATOM 1406 C C . SER A 1 176 ? 12.148 -4.229 8.790 1.00 42.56 176 SER A C 1
ATOM 1408 O O . SER A 1 176 ? 11.893 -5.276 9.340 1.00 42.56 176 SER A O 1
ATOM 1410 N N . GLN A 1 177 ? 11.236 -3.252 8.747 1.00 51.47 177 GLN A N 1
ATOM 1411 C CA . GLN A 1 177 ? 9.986 -3.316 9.527 1.00 51.47 177 GLN A CA 1
ATOM 1412 C C . GLN A 1 177 ? 9.052 -4.478 9.143 1.00 51.47 177 GLN A C 1
ATOM 1414 O O . GLN A 1 177 ? 8.374 -5.040 10.003 1.00 51.47 177 GLN A O 1
ATOM 1419 N N . ILE A 1 178 ? 8.981 -4.854 7.863 1.00 52.31 178 ILE A N 1
ATOM 1420 C CA . ILE A 1 178 ? 8.208 -6.021 7.411 1.00 52.31 178 ILE A CA 1
ATOM 1421 C C . ILE A 1 178 ? 8.927 -7.319 7.802 1.00 52.31 178 ILE A C 1
ATOM 1423 O O . ILE A 1 178 ? 8.270 -8.249 8.250 1.00 52.31 178 ILE A O 1
ATOM 1427 N N . GLN A 1 179 ? 10.255 -7.383 7.689 1.00 48.22 179 GLN A N 1
ATOM 1428 C CA . GLN A 1 179 ? 11.039 -8.530 8.150 1.00 48.22 179 GLN A CA 1
ATOM 1429 C C . GLN A 1 179 ? 10.936 -8.688 9.675 1.00 48.22 179 GLN A C 1
ATOM 1431 O O . GLN A 1 179 ? 10.675 -9.784 10.146 1.00 48.22 179 GLN A O 1
ATOM 1436 N N . ASP A 1 180 ? 11.046 -7.600 10.432 1.00 47.66 180 ASP A N 1
ATOM 1437 C CA . ASP A 1 180 ? 10.966 -7.547 11.893 1.00 47.66 180 ASP A CA 1
ATOM 1438 C C . ASP A 1 180 ? 9.558 -7.922 12.379 1.00 47.66 180 ASP A C 1
ATOM 1440 O O . ASP A 1 180 ? 9.420 -8.665 13.343 1.00 47.66 180 ASP A O 1
ATOM 1444 N N . SER A 1 181 ? 8.499 -7.488 11.682 1.00 51.50 181 SER A N 1
ATOM 1445 C CA . SER A 1 181 ? 7.120 -7.895 12.008 1.00 51.50 181 SER A CA 1
ATOM 1446 C C . SER A 1 181 ? 6.795 -9.343 11.626 1.00 51.50 181 SER A C 1
ATOM 1448 O O . SER A 1 181 ? 5.956 -9.961 12.277 1.00 51.50 181 SER A O 1
ATOM 1450 N N . ILE A 1 182 ? 7.452 -9.909 10.608 1.00 51.97 182 ILE A N 1
ATOM 1451 C CA . ILE A 1 182 ? 7.349 -11.340 10.283 1.00 51.97 182 ILE A CA 1
ATOM 1452 C C . ILE A 1 182 ? 8.130 -12.174 11.310 1.00 51.97 182 ILE A C 1
ATOM 1454 O O . ILE A 1 182 ? 7.606 -13.171 11.795 1.00 51.97 182 ILE A O 1
ATOM 1458 N N . SER A 1 183 ? 9.336 -11.746 11.691 1.00 46.84 183 SER A N 1
ATOM 1459 C CA . SER A 1 183 ? 10.151 -12.403 12.721 1.00 46.84 183 SER A CA 1
ATOM 1460 C C . SER A 1 183 ? 9.457 -12.386 14.086 1.00 46.84 183 SER A C 1
ATOM 1462 O O . SER A 1 183 ? 9.317 -13.436 14.700 1.00 46.84 183 SER A O 1
ATOM 1464 N N . ALA A 1 184 ? 8.905 -11.243 14.508 1.00 50.56 184 ALA A N 1
ATOM 1465 C CA . ALA A 1 184 ? 8.157 -11.122 15.763 1.00 50.56 184 ALA A CA 1
ATOM 1466 C C . ALA A 1 184 ? 6.882 -11.984 15.802 1.00 50.56 184 ALA A C 1
ATOM 1468 O O . ALA A 1 184 ? 6.434 -12.373 16.875 1.00 50.56 184 ALA A O 1
ATOM 1469 N N . ARG A 1 185 ? 6.289 -12.292 14.640 1.00 42.66 185 ARG A N 1
ATOM 1470 C CA . ARG A 1 185 ? 5.131 -13.189 14.542 1.00 42.66 185 ARG A CA 1
ATOM 1471 C C . ARG A 1 185 ? 5.529 -14.663 14.636 1.00 42.66 185 ARG A C 1
ATOM 1473 O O . ARG A 1 185 ? 4.786 -15.437 15.220 1.00 42.66 185 ARG A O 1
ATOM 1480 N N . ASN A 1 186 ? 6.692 -15.030 14.101 1.00 44.75 186 ASN A N 1
ATOM 1481 C CA . ASN A 1 186 ? 7.224 -16.393 14.168 1.00 44.75 186 ASN A CA 1
ATOM 1482 C C . ASN A 1 186 ? 7.818 -16.742 15.546 1.00 44.75 186 ASN A C 1
ATOM 1484 O O . ASN A 1 186 ? 8.028 -17.912 15.826 1.00 44.75 186 ASN A O 1
ATOM 1488 N N . GLU A 1 187 ? 8.108 -15.747 16.390 1.00 45.97 187 GLU A N 1
ATOM 1489 C CA . GLU A 1 187 ? 8.532 -15.946 17.788 1.00 45.97 187 GLU A CA 1
ATOM 1490 C C . GLU A 1 187 ? 7.348 -16.071 18.769 1.00 45.97 187 GLU A C 1
ATOM 1492 O O . GLU A 1 187 ? 7.550 -16.385 19.941 1.00 45.97 187 GLU A O 1
ATOM 1497 N N . GLN A 1 188 ? 6.119 -15.801 18.312 1.00 45.19 188 GLN A N 1
ATOM 1498 C CA . GLN A 1 188 ? 4.885 -15.905 19.107 1.00 45.19 188 GLN A CA 1
ATOM 1499 C C . GLN A 1 188 ? 4.057 -17.168 18.805 1.00 45.19 188 GLN A C 1
ATOM 1501 O O . GLN A 1 188 ? 3.045 -17.390 19.472 1.00 45.19 188 GLN A O 1
ATOM 1506 N N . GLU A 1 189 ? 4.473 -17.973 17.823 1.00 41.78 189 GLU A N 1
ATOM 1507 C CA . GLU A 1 189 ? 3.979 -19.335 17.551 1.00 41.78 189 GLU A CA 1
ATOM 1508 C C . GLU A 1 189 ? 4.943 -20.375 18.140 1.00 41.78 189 GLU A C 1
ATOM 1510 O O . GLU A 1 189 ? 4.441 -21.390 18.676 1.00 41.78 189 GLU A O 1
#